Protein AF-A0A9W8K233-F1 (afdb_monomer_lite)

Organism: NCBI:txid84603

Foldseek 3Di:
DPPPPDDDDQDQPCPVLLVALDQDDPVVVVVLVVSLVSLVVVLVPCDPVNVVCLVPPDPDVPDHSVSVVSNVVSVVSNVSSVVSVDCVSVDDLVVLLVVLLVVQPQDDPDPDPPPPQPPDQSVVSLVVQLVPHVSSVVSSLLRACPSRRAQPEDDPPDPCLVVSQVVSVSNVVSNPLAAHEYDHDPPPDPCVVVPPDPPDDPPLCPRSSSVVVVVCVVRHPDDPPPPPD

Structure (mmCIF, N/CA/C/O backbone):
data_AF-A0A9W8K233-F1
#
_entry.id   AF-A0A9W8K233-F1
#
loop_
_atom_site.group_PDB
_atom_site.id
_atom_site.type_symbol
_atom_site.label_atom_id
_atom_site.label_alt_id
_atom_site.label_comp_id
_atom_site.label_asym_id
_atom_site.label_entity_id
_atom_site.label_seq_id
_atom_site.pdbx_PDB_ins_code
_atom_site.Cartn_x
_atom_site.Cartn_y
_atom_site.Cartn_z
_atom_site.occupancy
_atom_site.B_iso_or_equiv
_atom_site.auth_seq_id
_atom_site.auth_comp_id
_atom_site.auth_asym_id
_atom_site.auth_atom_id
_atom_site.pdbx_PDB_model_num
ATOM 1 N N . MET A 1 1 ? -8.121 6.982 45.700 1.00 41.56 1 MET A N 1
ATOM 2 C CA . MET A 1 1 ? -7.706 6.494 44.366 1.00 41.56 1 MET A CA 1
ATOM 3 C C . MET A 1 1 ? -8.566 5.299 43.921 1.00 41.56 1 MET A C 1
ATOM 5 O O . MET A 1 1 ? -8.136 4.168 44.100 1.00 41.56 1 MET A O 1
ATOM 9 N N . PRO A 1 2 ? -9.779 5.517 43.366 1.00 38.84 2 PRO A N 1
ATOM 10 C CA . PRO A 1 2 ? -10.416 4.510 42.512 1.00 38.84 2 PRO A CA 1
ATOM 11 C C . PRO A 1 2 ? -11.142 5.167 41.317 1.00 38.84 2 PRO A C 1
ATOM 13 O O . PRO A 1 2 ? -12.343 5.409 41.364 1.00 38.84 2 PRO A O 1
ATOM 16 N N . LEU A 1 3 ? -10.426 5.490 40.237 1.00 40.38 3 LEU A N 1
ATOM 17 C CA . LEU A 1 3 ? -11.049 5.872 38.951 1.00 40.38 3 LEU A CA 1
ATOM 18 C C . LEU A 1 3 ? -10.612 4.975 37.782 1.00 40.38 3 LEU A C 1
ATOM 20 O O . LEU A 1 3 ? -11.110 5.124 36.672 1.00 40.38 3 LEU A O 1
ATOM 24 N N . LEU A 1 4 ? -9.766 3.972 38.043 1.00 43.59 4 LEU A N 1
ATOM 25 C CA . LEU A 1 4 ? -9.234 3.040 37.038 1.00 43.59 4 LEU A CA 1
ATOM 26 C C . LEU A 1 4 ? -10.283 2.089 36.422 1.00 43.59 4 LEU A C 1
ATOM 28 O O . LEU A 1 4 ? -9.956 1.345 35.506 1.00 43.59 4 LEU A O 1
ATOM 32 N N . SER A 1 5 ? -11.536 2.105 36.890 1.00 46.31 5 SER A N 1
ATOM 33 C CA . SER A 1 5 ? -12.552 1.101 36.532 1.00 46.31 5 SER A CA 1
ATOM 34 C C . SER A 1 5 ? -13.653 1.588 35.580 1.00 46.31 5 SER A C 1
ATOM 36 O O . SER A 1 5 ? -14.504 0.782 35.205 1.00 46.31 5 SER A O 1
ATOM 38 N N . LYS A 1 6 ? -13.722 2.874 35.208 1.00 55.41 6 LYS A N 1
ATOM 39 C CA . LYS A 1 6 ? -14.954 3.384 34.569 1.00 55.41 6 LYS A CA 1
ATOM 40 C C . LYS A 1 6 ? -15.141 3.016 33.096 1.00 55.41 6 LYS A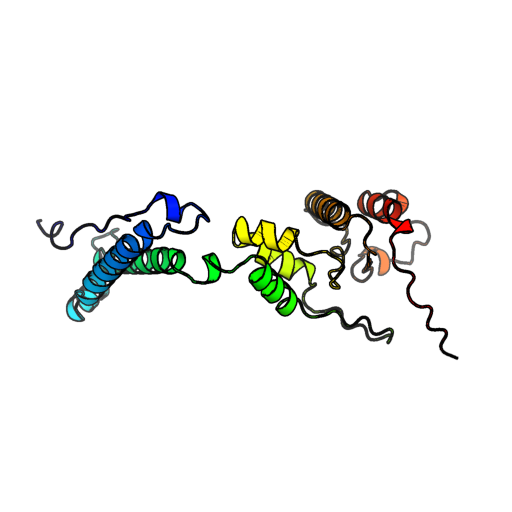 C 1
ATOM 42 O O . LYS A 1 6 ? -16.274 3.045 32.631 1.00 55.41 6 LYS A O 1
ATOM 47 N N . HIS A 1 7 ? -14.095 2.615 32.374 1.00 59.84 7 HIS A N 1
ATOM 48 C CA . HIS A 1 7 ? -14.233 2.266 30.958 1.00 59.84 7 HIS A CA 1
ATOM 49 C C . HIS A 1 7 ? -13.639 0.893 30.669 1.00 59.84 7 HIS A C 1
ATOM 51 O O . HIS A 1 7 ? -12.438 0.675 30.821 1.00 59.84 7 HIS A O 1
ATOM 57 N N . ALA A 1 8 ? -14.501 -0.034 30.244 1.00 70.25 8 ALA A N 1
ATOM 58 C CA . ALA A 1 8 ? -14.111 -1.387 29.875 1.00 70.25 8 ALA A CA 1
ATOM 59 C C . ALA A 1 8 ? -12.999 -1.362 28.813 1.00 70.25 8 ALA A C 1
ATOM 61 O O . ALA A 1 8 ? -13.083 -0.646 27.806 1.00 70.25 8 ALA A O 1
ATOM 62 N N . SER A 1 9 ? -11.942 -2.144 29.038 1.00 80.00 9 SER A N 1
ATOM 63 C CA . SER A 1 9 ? -10.881 -2.328 28.049 1.00 80.00 9 SER A CA 1
ATOM 64 C C . SER A 1 9 ? -11.466 -2.995 26.802 1.00 80.00 9 SER A C 1
ATOM 66 O O . SER A 1 9 ? -12.053 -4.072 26.895 1.00 80.00 9 SER A O 1
ATOM 68 N N . ILE A 1 10 ? -11.342 -2.344 25.644 1.00 89.31 10 ILE A N 1
ATOM 69 C CA . ILE A 1 10 ? -11.745 -2.926 24.362 1.00 89.31 10 ILE A CA 1
ATOM 70 C C . ILE A 1 10 ? -10.557 -3.713 23.828 1.00 89.31 10 ILE A C 1
ATOM 72 O O . ILE A 1 10 ? -9.455 -3.183 23.707 1.00 89.31 10 ILE A O 1
ATOM 76 N N . VAL A 1 11 ? -10.798 -4.976 23.488 1.00 93.12 11 VAL A N 1
ATOM 77 C CA . VAL A 1 11 ? -9.797 -5.872 22.909 1.00 93.12 11 VAL A CA 1
ATOM 78 C C . VAL A 1 11 ? -10.162 -6.136 21.454 1.00 93.12 11 VAL A C 1
ATOM 80 O O . VAL A 1 11 ? -11.333 -6.314 21.118 1.00 93.12 11 VAL A O 1
ATOM 83 N N . SER A 1 12 ? -9.160 -6.152 20.571 1.00 94.31 12 SER A N 1
ATOM 84 C CA . SER A 1 12 ? -9.385 -6.501 19.167 1.00 94.31 12 SER A CA 1
ATOM 85 C C . SER A 1 12 ? -9.900 -7.943 19.068 1.00 94.31 12 SER A C 1
ATOM 87 O O . SER A 1 12 ? -9.258 -8.845 19.609 1.00 94.31 12 SER A O 1
ATOM 89 N N . PRO A 1 13 ? -11.008 -8.204 18.351 1.00 95.81 13 PRO A N 1
ATOM 90 C CA . PRO A 1 13 ? -11.492 -9.566 18.134 1.00 95.81 13 PRO A CA 1
ATOM 91 C C . PRO A 1 13 ? -10.591 -10.366 17.181 1.00 95.81 13 PRO A C 1
ATOM 93 O O . PRO A 1 13 ? -10.698 -11.589 17.119 1.00 95.81 13 PRO A O 1
ATOM 96 N N . THR A 1 14 ? -9.729 -9.680 16.424 1.00 94.56 14 THR A N 1
ATOM 97 C CA . THR A 1 14 ? -8.897 -10.251 15.360 1.00 94.56 14 THR A CA 1
ATOM 98 C C . THR A 1 14 ? -7.502 -9.604 15.343 1.00 94.56 14 THR A C 1
ATOM 100 O O . THR A 1 14 ? -7.145 -8.943 14.361 1.00 94.56 14 THR A O 1
ATOM 103 N N . PRO A 1 15 ? -6.689 -9.760 16.407 1.00 94.25 15 PRO A N 1
ATOM 104 C CA . PRO A 1 15 ? -5.392 -9.087 16.512 1.00 94.25 15 PRO A CA 1
ATOM 105 C C . PRO A 1 15 ? -4.436 -9.493 15.381 1.00 94.25 15 PRO A C 1
ATOM 107 O O . PRO A 1 15 ? -3.771 -8.646 14.792 1.00 94.25 15 PRO A O 1
ATOM 110 N N . SER A 1 16 ? -4.463 -10.762 14.970 1.00 93.44 16 SER A N 1
ATOM 111 C CA . SER A 1 16 ? -3.646 -11.280 13.865 1.00 93.44 16 SER A CA 1
ATOM 112 C C . SER A 1 16 ? -3.978 -10.665 12.496 1.00 93.44 16 SER A C 1
ATOM 114 O O . SER A 1 16 ? -3.130 -10.638 11.602 1.00 93.44 16 SER A O 1
ATOM 116 N N . LEU A 1 17 ? -5.193 -10.139 12.293 1.00 92.44 17 LEU A N 1
ATOM 117 C CA . LEU A 1 17 ? -5.562 -9.466 11.041 1.00 92.44 17 LEU A CA 1
ATOM 118 C C . LEU A 1 17 ? -4.996 -8.046 10.945 1.00 92.44 17 LEU A C 1
ATOM 120 O O . LEU A 1 17 ? -4.855 -7.529 9.838 1.00 92.44 17 LEU A O 1
ATOM 124 N N . LEU A 1 18 ? -4.663 -7.416 12.075 1.00 91.50 18 LEU A N 1
ATOM 125 C CA . LEU A 1 18 ? -4.064 -6.077 12.102 1.00 91.50 18 LEU A CA 1
ATOM 126 C C . LEU A 1 18 ? -2.607 -6.095 11.634 1.00 91.50 18 LEU A C 1
ATOM 128 O O . LEU A 1 18 ? -2.133 -5.127 11.047 1.00 91.50 18 LEU A O 1
ATOM 132 N N . GLU A 1 19 ? -1.923 -7.212 11.858 1.00 88.94 19 GLU A N 1
ATOM 133 C CA . GLU A 1 19 ? -0.521 -7.417 11.486 1.00 88.94 19 GLU A CA 1
ATOM 134 C C . GLU A 1 19 ? -0.365 -8.018 10.084 1.00 88.94 19 GLU A C 1
ATOM 136 O O . GLU A 1 19 ? 0.745 -8.171 9.573 1.00 88.94 19 GLU A O 1
ATOM 141 N N . THR A 1 20 ? -1.478 -8.370 9.433 1.00 87.06 20 THR A N 1
ATOM 142 C CA . THR A 1 20 ? -1.462 -9.059 8.145 1.00 87.06 20 THR A CA 1
ATOM 143 C C . THR A 1 20 ? -2.305 -8.351 7.091 1.00 87.06 20 THR A C 1
ATOM 145 O O . THR A 1 20 ? -3.166 -7.514 7.352 1.00 87.06 20 THR A O 1
ATOM 148 N N . ASN A 1 21 ? -2.056 -8.727 5.838 1.00 79.19 21 ASN A N 1
ATOM 149 C CA . ASN A 1 21 ? -2.847 -8.284 4.690 1.00 79.19 21 ASN A CA 1
ATOM 150 C C . ASN A 1 21 ? -3.952 -9.281 4.333 1.00 79.19 21 ASN A C 1
ATOM 152 O O . ASN A 1 21 ? -4.426 -9.294 3.200 1.00 79.19 21 ASN A O 1
ATOM 156 N N . ARG A 1 22 ? -4.316 -10.162 5.273 1.00 84.94 22 ARG A N 1
ATOM 157 C CA . ARG A 1 22 ? -5.371 -11.146 5.054 1.00 84.94 22 ARG A CA 1
ATOM 158 C C . ARG A 1 22 ? -6.726 -10.451 5.060 1.00 84.94 22 ARG A C 1
ATOM 160 O O . ARG A 1 22 ? -6.980 -9.539 5.849 1.00 84.94 22 ARG A O 1
ATOM 167 N N . ILE A 1 23 ? -7.583 -10.894 4.150 1.00 88.25 23 ILE A N 1
ATOM 168 C CA . ILE A 1 23 ? -8.970 -10.454 4.081 1.00 88.25 23 ILE A CA 1
ATOM 169 C C . ILE A 1 23 ? -9.711 -11.087 5.268 1.00 88.25 23 ILE A C 1
ATOM 171 O O . ILE A 1 23 ? -9.565 -12.295 5.468 1.00 88.25 23 ILE A O 1
ATOM 175 N N . PRO A 1 24 ? -10.484 -10.313 6.053 1.00 92.75 24 PRO A N 1
ATOM 176 C CA . PRO A 1 24 ? -11.322 -10.881 7.102 1.00 92.75 24 PRO A CA 1
ATOM 177 C C . PRO A 1 24 ? -12.307 -11.893 6.520 1.00 92.75 24 PRO A C 1
ATOM 179 O O . PRO A 1 24 ? -12.975 -11.608 5.517 1.00 92.75 24 PRO A O 1
ATOM 182 N N . LEU A 1 25 ? -12.424 -13.055 7.162 1.00 92.94 25 LEU A N 1
ATOM 183 C CA . LEU A 1 25 ? -13.379 -14.078 6.755 1.00 92.94 25 LEU A CA 1
ATOM 184 C C . LEU A 1 25 ? -14.815 -13.580 6.986 1.00 92.94 25 LEU A C 1
ATOM 186 O O . LEU A 1 25 ? -15.033 -12.665 7.788 1.00 92.94 25 LEU A O 1
ATOM 190 N N . PRO A 1 26 ? -15.830 -14.168 6.326 1.00 94.06 26 PRO A N 1
ATOM 191 C CA . PRO A 1 26 ? -17.219 -13.740 6.501 1.00 94.06 26 PRO A CA 1
ATOM 192 C C . PRO A 1 26 ? -17.677 -13.699 7.968 1.00 94.06 26 PRO A C 1
ATOM 194 O O . PRO A 1 26 ? -18.416 -12.794 8.342 1.00 94.06 26 PRO A O 1
ATOM 197 N N . HIS A 1 27 ? -17.178 -14.610 8.811 1.00 94.69 27 HIS A N 1
ATOM 198 C CA . HIS A 1 27 ? -17.485 -14.646 10.245 1.00 94.69 27 HIS A CA 1
ATOM 199 C C . HIS A 1 27 ? -16.699 -13.625 11.091 1.00 94.69 27 HIS A C 1
ATOM 201 O O . HIS A 1 27 ? -17.139 -13.279 12.187 1.00 94.69 27 HIS A O 1
ATOM 207 N N . ASP A 1 28 ? -15.566 -13.106 10.605 1.00 95.50 28 ASP A N 1
ATOM 208 C CA . ASP A 1 28 ? -14.794 -12.064 11.299 1.00 95.50 28 ASP A CA 1
ATOM 209 C C . ASP A 1 28 ? -15.478 -10.701 11.191 1.00 95.50 28 ASP A C 1
ATOM 211 O O . ASP A 1 28 ? -15.448 -9.901 12.124 1.00 95.50 28 ASP A O 1
ATOM 215 N N . ARG A 1 29 ? -16.122 -10.436 10.048 1.00 95.69 29 ARG A N 1
ATOM 216 C CA . ARG A 1 29 ? -16.765 -9.151 9.738 1.00 95.69 29 ARG A CA 1
ATOM 217 C C . ARG A 1 29 ? -17.750 -8.675 10.813 1.00 95.69 29 ARG A C 1
ATOM 219 O O . ARG A 1 29 ? -17.545 -7.557 11.287 1.00 95.69 29 ARG A O 1
ATOM 226 N N . PRO A 1 30 ? -18.753 -9.465 11.254 1.00 97.56 30 PRO A N 1
ATOM 227 C CA . PRO A 1 30 ? -19.675 -9.015 12.296 1.00 97.56 30 PRO A CA 1
ATOM 228 C C . PRO A 1 30 ? -18.961 -8.754 13.629 1.00 97.56 30 PRO A C 1
ATOM 230 O O . PRO A 1 30 ? -19.299 -7.802 14.326 1.00 97.56 30 PRO A O 1
ATOM 233 N N . ARG A 1 31 ? -17.918 -9.529 13.964 1.00 97.38 31 ARG A N 1
ATOM 234 C CA . ARG A 1 31 ? -17.126 -9.325 15.191 1.00 97.38 31 ARG A CA 1
ATOM 235 C C . ARG A 1 31 ? -16.342 -8.014 15.140 1.00 97.38 31 ARG A C 1
ATOM 237 O O . ARG A 1 31 ? -16.332 -7.266 16.112 1.00 97.38 31 ARG A O 1
ATOM 244 N N . ILE A 1 32 ? -15.708 -7.723 14.001 1.00 97.31 32 ILE A N 1
ATOM 245 C CA . ILE A 1 32 ? -14.984 -6.467 13.769 1.00 97.31 32 ILE A CA 1
ATOM 246 C C . ILE A 1 32 ? -15.957 -5.281 13.808 1.00 97.31 32 ILE A C 1
ATOM 248 O O . ILE A 1 32 ? -15.651 -4.275 14.441 1.00 97.31 32 ILE A O 1
ATOM 252 N N . GLN A 1 33 ? -17.131 -5.398 13.181 1.00 97.88 33 GLN A N 1
ATOM 253 C CA . GLN A 1 33 ? -18.165 -4.357 13.201 1.00 97.88 33 GLN A CA 1
ATOM 254 C C . GLN A 1 33 ? -18.671 -4.077 14.619 1.00 97.88 33 GLN A C 1
ATOM 256 O O . GLN A 1 33 ? -18.698 -2.918 15.024 1.00 97.88 33 GLN A O 1
ATOM 261 N N . ALA A 1 34 ? -18.985 -5.118 15.393 1.00 97.38 34 ALA A N 1
ATOM 262 C CA . ALA A 1 34 ? -19.403 -4.973 16.785 1.00 97.38 34 ALA A CA 1
ATOM 263 C C . ALA A 1 34 ? -18.318 -4.300 17.644 1.00 97.38 34 ALA A C 1
ATOM 265 O O . ALA A 1 34 ? -18.617 -3.414 18.440 1.00 97.38 34 ALA A O 1
ATOM 266 N N . ALA A 1 35 ? -17.044 -4.658 17.446 1.00 97.12 35 ALA A N 1
ATOM 267 C CA . ALA A 1 35 ? -15.931 -4.027 18.155 1.00 97.12 35 ALA A CA 1
ATOM 268 C C . ALA A 1 35 ? -15.744 -2.546 17.777 1.00 97.12 35 ALA A C 1
ATOM 270 O O . ALA A 1 35 ? -15.450 -1.726 18.645 1.00 97.12 35 ALA A O 1
ATOM 271 N N . ILE A 1 36 ? -15.929 -2.189 16.498 1.00 97.69 36 ILE A N 1
ATOM 272 C CA . ILE A 1 36 ? -15.927 -0.789 16.046 1.00 97.69 36 ILE A CA 1
ATOM 273 C C . ILE A 1 36 ? -17.067 -0.023 16.715 1.00 97.69 36 ILE A C 1
ATOM 275 O O . ILE A 1 36 ? -16.822 1.042 17.272 1.00 97.69 36 ILE A O 1
ATOM 279 N N . GLN A 1 37 ? -18.282 -0.574 16.693 1.00 97.56 37 GLN A N 1
ATOM 280 C CA . GLN A 1 37 ? -19.453 0.063 17.286 1.00 97.56 37 GLN A CA 1
ATOM 281 C C . GLN A 1 37 ? -19.253 0.305 18.788 1.00 97.56 37 GLN A C 1
ATOM 283 O O . GLN A 1 37 ? -19.438 1.429 19.245 1.00 97.56 37 GLN A O 1
ATOM 288 N N . ALA A 1 38 ? -18.778 -0.696 19.533 1.00 95.81 38 ALA A N 1
ATOM 289 C CA . ALA A 1 38 ? -18.484 -0.549 20.957 1.00 95.81 38 ALA A CA 1
ATOM 290 C C . ALA A 1 38 ? -17.430 0.544 21.232 1.00 95.81 38 ALA A C 1
ATOM 292 O O . ALA A 1 38 ? -17.551 1.307 22.190 1.00 95.81 38 ALA A O 1
ATOM 293 N N . ALA A 1 39 ? -16.399 0.656 20.387 1.00 95.69 39 ALA A N 1
ATOM 294 C CA . ALA A 1 39 ? -15.386 1.705 20.512 1.00 95.69 39 ALA A CA 1
ATOM 295 C C . ALA A 1 39 ? -15.938 3.101 20.188 1.00 95.69 39 ALA A C 1
ATOM 297 O O . ALA A 1 39 ? -15.609 4.067 20.877 1.00 95.69 39 ALA A O 1
ATOM 298 N N . GLU A 1 40 ? -16.796 3.216 19.175 1.00 96.25 40 GLU A N 1
ATOM 299 C CA . GLU A 1 40 ? -17.475 4.467 18.828 1.00 96.25 40 GLU A CA 1
ATOM 300 C C . GLU A 1 40 ? -18.479 4.896 19.904 1.00 96.25 40 GLU A C 1
ATOM 302 O O . GLU A 1 40 ? -18.590 6.084 20.196 1.00 96.25 40 GLU A O 1
ATOM 307 N N . GLU A 1 41 ? -19.182 3.954 20.530 1.00 95.19 41 GLU A N 1
ATOM 308 C CA . GLU A 1 41 ? -20.056 4.215 21.677 1.00 95.19 41 GLU A CA 1
ATOM 309 C C . GLU A 1 41 ? -19.255 4.724 22.882 1.00 95.19 41 GLU A C 1
ATOM 311 O O . GLU A 1 41 ? -19.646 5.717 23.492 1.00 95.19 41 GLU A O 1
ATOM 316 N N . GLN A 1 42 ? -18.085 4.135 23.171 1.00 93.12 42 GLN A N 1
ATOM 317 C CA . GLN A 1 42 ? -17.183 4.670 24.198 1.00 93.12 42 GLN A CA 1
ATOM 318 C C . GLN A 1 42 ? -16.675 6.076 23.856 1.00 93.12 42 GLN A C 1
ATOM 320 O O . GLN A 1 42 ? -16.604 6.916 24.747 1.00 93.12 42 GLN A O 1
ATOM 325 N N . LEU A 1 43 ? -16.346 6.354 22.589 1.00 92.81 43 LEU A N 1
ATOM 326 C CA . LEU A 1 43 ? -15.951 7.698 22.151 1.00 92.81 43 LEU A CA 1
ATOM 327 C C . LEU A 1 43 ? -17.075 8.721 22.357 1.00 92.81 43 LEU A C 1
ATOM 329 O O . LEU A 1 43 ? -16.812 9.823 22.825 1.00 92.81 43 LEU A O 1
ATOM 333 N N . LYS A 1 44 ? -18.322 8.349 22.046 1.00 92.38 44 LYS A N 1
ATOM 334 C CA . LYS A 1 44 ? -19.504 9.206 22.239 1.00 92.38 44 LYS A CA 1
ATOM 335 C C . LYS A 1 44 ? -19.849 9.436 23.710 1.00 92.38 44 LYS A C 1
ATOM 337 O O . LYS A 1 44 ? -20.495 10.430 24.019 1.00 92.38 44 LYS A O 1
ATOM 342 N N . ALA A 1 45 ? -19.448 8.526 24.596 1.00 91.06 45 ALA A N 1
ATOM 343 C CA . ALA A 1 45 ? -19.688 8.651 26.029 1.00 91.06 45 ALA A CA 1
ATOM 344 C C . ALA A 1 45 ? -18.805 9.717 26.701 1.00 91.06 45 ALA A C 1
ATOM 346 O O . ALA A 1 45 ? -19.138 10.151 27.801 1.00 91.06 45 ALA A O 1
ATOM 347 N N . PHE A 1 46 ? -17.706 10.148 26.067 1.00 89.19 46 PHE A N 1
ATOM 348 C CA . PHE A 1 46 ? -16.923 11.280 26.564 1.00 89.19 46 PHE A CA 1
ATOM 349 C C . PHE A 1 46 ? -17.708 12.577 26.368 1.00 89.19 46 PHE A C 1
ATOM 351 O O . PHE A 1 46 ? -17.999 12.985 25.242 1.00 89.19 46 PHE A O 1
ATOM 358 N N . THR A 1 47 ? -18.051 13.224 27.478 1.00 86.94 47 THR A N 1
ATOM 359 C CA . THR A 1 47 ? -18.790 14.487 27.468 1.00 86.94 47 THR A CA 1
ATOM 360 C C . THR A 1 47 ? -17.875 15.669 27.155 1.00 86.94 47 THR A C 1
ATOM 362 O O . THR A 1 47 ? -16.645 15.580 27.219 1.00 86.94 47 THR A O 1
ATOM 365 N N . ARG A 1 48 ? -18.473 16.821 26.832 1.00 83.94 48 ARG A N 1
ATOM 366 C CA . ARG A 1 48 ? -17.722 18.069 26.647 1.00 83.94 48 ARG A CA 1
ATOM 367 C C . ARG A 1 48 ? -16.988 18.463 27.931 1.00 83.94 48 ARG A C 1
ATOM 369 O O . ARG A 1 48 ? -15.873 18.971 27.864 1.00 83.94 48 ARG A O 1
ATOM 376 N N . GLU A 1 49 ? -17.597 18.203 29.079 1.00 82.00 49 GLU A N 1
ATOM 377 C CA . GLU A 1 49 ? -17.037 18.452 30.402 1.00 82.00 49 GLU A CA 1
ATOM 378 C C . GLU A 1 49 ? -15.811 17.570 30.674 1.00 82.00 49 GLU A C 1
ATOM 380 O O . GLU A 1 49 ? -14.812 18.069 31.191 1.00 82.00 49 GLU A O 1
ATOM 385 N N . ASP A 1 50 ? -15.842 16.294 30.272 1.00 82.75 50 ASP A N 1
ATOM 386 C CA . ASP A 1 50 ? -14.690 15.387 30.393 1.00 82.75 50 ASP A CA 1
ATOM 387 C C . ASP A 1 50 ? -13.503 15.865 29.549 1.00 82.75 50 ASP A C 1
ATOM 389 O O . ASP A 1 50 ? -12.359 15.840 30.004 1.00 82.75 50 ASP A O 1
ATOM 393 N N . LEU A 1 51 ? -13.779 16.339 28.329 1.00 83.25 51 LEU A N 1
ATOM 394 C CA . LEU A 1 51 ? -12.771 16.917 27.438 1.00 83.25 51 LEU A CA 1
ATOM 395 C C . LEU A 1 51 ? -12.197 18.220 27.997 1.00 83.25 51 LEU A C 1
ATOM 397 O O . LEU A 1 51 ? -10.994 18.444 27.911 1.00 83.25 51 LEU A O 1
ATOM 401 N N . PHE A 1 52 ? -13.049 19.074 28.567 1.00 82.38 52 PHE A N 1
ATOM 402 C CA . PHE A 1 52 ? -12.626 20.340 29.155 1.00 82.38 52 PHE A CA 1
ATOM 403 C C . PHE A 1 52 ? -11.711 20.111 30.360 1.00 82.38 52 PHE A C 1
ATOM 405 O O . PHE A 1 52 ? -10.624 20.679 30.408 1.00 82.38 52 PHE A O 1
ATOM 412 N N . ARG A 1 53 ? -12.090 19.215 31.280 1.00 81.81 53 ARG A N 1
ATOM 413 C CA . ARG A 1 53 ? -11.237 18.815 32.414 1.00 81.81 53 ARG A CA 1
ATOM 414 C C . ARG A 1 53 ? -9.907 18.247 31.944 1.00 81.81 53 ARG A C 1
ATOM 416 O O . ARG A 1 53 ? -8.860 18.666 32.409 1.00 81.81 53 ARG A O 1
ATOM 423 N N . ALA A 1 54 ? -9.940 17.375 30.940 1.00 83.44 54 ALA A N 1
ATOM 424 C CA . ALA A 1 54 ? -8.737 16.796 30.354 1.00 83.44 54 ALA A CA 1
ATOM 425 C C . ALA A 1 54 ? -7.771 17.825 29.733 1.00 83.44 54 ALA A C 1
ATOM 427 O O . ALA A 1 54 ? -6.597 17.507 29.554 1.00 83.44 54 ALA A O 1
ATOM 428 N N . PHE A 1 55 ? -8.260 19.012 29.365 1.00 79.69 55 PHE A N 1
ATOM 429 C CA . PHE A 1 55 ? -7.470 20.068 28.731 1.00 79.69 55 PHE A CA 1
ATOM 430 C C . PHE A 1 55 ? -7.012 21.153 29.715 1.00 79.69 55 PHE A C 1
ATOM 432 O O . PHE A 1 55 ? -5.970 21.767 29.503 1.00 79.69 55 PHE A O 1
ATOM 439 N N . VAL A 1 56 ? -7.815 21.418 30.749 1.00 81.75 56 VAL A N 1
ATOM 440 C CA . VAL A 1 56 ? -7.585 22.490 31.730 1.00 81.75 56 VAL A CA 1
ATOM 441 C C . VAL A 1 56 ? -6.824 21.992 32.951 1.00 81.75 56 VAL A C 1
ATOM 443 O O . VAL A 1 56 ? -6.018 22.741 33.499 1.00 81.75 56 VAL A O 1
ATOM 446 N N . ASP A 1 57 ? -7.061 20.751 33.375 1.00 78.44 57 ASP A N 1
ATOM 447 C CA . ASP A 1 57 ? -6.367 20.195 34.527 1.00 78.44 57 ASP A CA 1
ATOM 448 C C . ASP A 1 57 ? -4.911 19.925 34.137 1.00 78.44 57 ASP A C 1
ATOM 450 O O . ASP A 1 57 ? -4.624 19.148 33.220 1.00 78.44 57 ASP A O 1
ATOM 454 N N . GLU A 1 58 ? -3.986 20.595 34.827 1.00 69.81 58 GLU A N 1
ATOM 455 C CA . GLU A 1 58 ? -2.558 20.380 34.633 1.00 69.81 58 GLU A CA 1
ATOM 456 C C . GLU A 1 58 ? -2.262 18.901 34.922 1.00 69.81 58 GLU A C 1
ATOM 458 O O . GLU A 1 58 ? -2.621 18.399 35.998 1.00 69.81 58 GLU A O 1
ATOM 463 N N . PRO A 1 59 ? -1.681 18.156 33.965 1.00 69.88 59 PRO A N 1
ATOM 464 C CA . PRO A 1 59 ? -1.399 16.755 34.192 1.00 69.88 59 PRO A CA 1
ATOM 465 C C . PRO A 1 59 ? -0.497 16.627 35.427 1.00 69.88 59 PRO A C 1
ATOM 467 O O . PRO A 1 59 ? 0.452 17.405 35.568 1.00 69.88 59 PRO A O 1
ATOM 470 N N . PRO A 1 60 ? -0.756 15.661 36.328 1.00 67.62 60 PRO A N 1
ATOM 471 C CA . PRO A 1 60 ? 0.099 15.450 37.490 1.00 67.62 60 PRO A CA 1
ATOM 472 C C . PRO A 1 60 ? 1.547 15.308 37.017 1.00 67.62 60 PRO A C 1
ATOM 474 O O . PRO A 1 60 ? 1.787 14.611 36.034 1.00 67.62 60 PRO A O 1
ATOM 477 N N . ALA A 1 61 ? 2.477 16.005 37.680 1.00 63.31 61 ALA A N 1
ATOM 478 C CA . ALA A 1 61 ? 3.857 16.209 37.234 1.00 63.31 61 ALA A CA 1
ATOM 479 C C . ALA A 1 61 ? 4.457 14.973 36.526 1.00 63.31 61 ALA A C 1
ATOM 481 O O . ALA A 1 61 ? 4.799 13.979 37.166 1.00 63.31 61 ALA A O 1
ATOM 482 N N . GLY A 1 62 ? 4.555 15.043 35.192 1.00 66.25 62 GLY A N 1
ATOM 483 C CA . GLY A 1 62 ? 5.142 14.001 34.338 1.00 66.25 62 GLY A CA 1
ATOM 484 C C . GLY A 1 62 ? 4.192 12.927 33.778 1.00 66.25 62 GLY A C 1
ATOM 485 O O . GLY A 1 62 ? 4.674 12.001 33.131 1.00 66.25 62 GLY A O 1
ATOM 486 N N . GLY A 1 63 ? 2.877 13.014 33.996 1.00 62.12 63 GLY A N 1
ATOM 487 C CA . GLY A 1 63 ? 1.885 12.062 33.477 1.00 62.12 63 GLY A CA 1
ATOM 488 C C . GLY A 1 63 ? 1.194 12.516 32.186 1.00 62.12 63 GLY A C 1
ATOM 489 O O . GLY A 1 63 ? 0.918 13.695 31.997 1.00 62.12 63 GLY A O 1
ATOM 490 N N . GLU A 1 64 ? 0.856 11.583 31.293 1.00 67.94 64 GLU A N 1
ATOM 491 C CA . GLU A 1 64 ? -0.071 11.869 30.190 1.00 67.94 64 GLU A CA 1
ATOM 492 C C . GLU A 1 64 ? -1.505 12.045 30.716 1.00 67.94 64 GLU A C 1
ATOM 494 O O . GLU A 1 64 ? -1.947 11.318 31.612 1.00 67.94 64 GLU A O 1
ATOM 499 N N . CYS A 1 65 ? -2.271 12.968 30.123 1.00 82.50 65 CYS A N 1
ATOM 500 C CA . CYS A 1 65 ? -3.700 13.077 30.398 1.00 82.50 65 CYS A CA 1
ATOM 501 C C . CYS A 1 65 ? -4.424 11.823 29.880 1.00 82.50 65 CYS A C 1
ATOM 503 O O . CYS A 1 65 ? -4.677 11.677 28.681 1.00 82.50 65 CYS A O 1
ATOM 505 N N . TRP A 1 66 ? -4.772 10.920 30.802 1.00 83.25 66 TRP A N 1
ATOM 506 C CA . TRP A 1 66 ? -5.382 9.621 30.503 1.00 83.25 66 TRP A CA 1
ATOM 507 C C . TRP A 1 66 ? -6.582 9.721 29.551 1.00 83.25 66 TRP A C 1
ATOM 509 O O . TRP A 1 66 ? -6.722 8.880 28.663 1.00 83.25 66 TRP A O 1
ATOM 519 N N . THR A 1 67 ? -7.423 10.751 29.691 1.00 86.62 67 THR A N 1
ATOM 520 C CA . THR A 1 67 ? -8.610 10.949 28.845 1.00 86.62 67 THR A CA 1
ATOM 521 C C . THR A 1 67 ? -8.219 11.157 27.384 1.00 86.62 67 THR A C 1
ATOM 523 O O . THR A 1 67 ? -8.752 10.486 26.499 1.00 86.62 67 THR A O 1
ATOM 526 N N . LEU A 1 68 ? -7.246 12.035 27.117 1.00 86.19 68 LEU A N 1
ATOM 527 C CA . LEU A 1 68 ? -6.765 12.300 25.759 1.00 86.19 68 LEU A CA 1
ATOM 528 C C . LEU A 1 68 ? -6.051 11.076 25.176 1.00 86.19 68 LEU A C 1
ATOM 530 O O . LEU A 1 68 ? -6.324 10.702 24.032 1.00 86.19 68 LEU A O 1
ATOM 534 N N . SER A 1 69 ? -5.216 10.396 25.968 1.00 87.62 69 SER A N 1
ATOM 535 C CA . SER A 1 69 ? -4.561 9.151 25.544 1.00 87.62 69 SER A CA 1
ATOM 536 C C . SER A 1 69 ? -5.590 8.058 25.230 1.00 87.62 69 SER A C 1
ATOM 538 O O . SER A 1 69 ? -5.458 7.346 24.232 1.00 87.62 69 SER A O 1
ATOM 540 N N . ARG A 1 70 ? -6.674 7.953 26.010 1.00 90.38 70 ARG A N 1
ATOM 541 C CA . ARG A 1 70 ? -7.757 6.990 25.772 1.00 90.38 70 ARG A CA 1
ATOM 542 C C . ARG A 1 70 ? -8.553 7.312 24.509 1.00 90.38 70 ARG A C 1
ATOM 544 O O . ARG A 1 70 ? -8.841 6.399 23.738 1.00 90.38 70 ARG A O 1
ATOM 551 N N . ILE A 1 71 ? -8.882 8.579 24.272 1.00 91.31 71 ILE A N 1
ATOM 552 C CA . ILE A 1 71 ? -9.563 9.020 23.045 1.00 91.31 71 ILE A CA 1
ATOM 553 C C . ILE A 1 71 ? -8.689 8.750 21.821 1.00 91.31 71 ILE A C 1
ATOM 555 O O . ILE A 1 71 ? -9.170 8.201 20.829 1.00 91.31 71 ILE A O 1
ATOM 559 N N . SER A 1 72 ? -7.401 9.089 21.896 1.00 92.12 72 SER A N 1
ATOM 560 C CA . SER A 1 72 ? -6.426 8.794 20.843 1.00 92.12 72 SER A CA 1
ATOM 561 C C . SER A 1 72 ? -6.380 7.293 20.544 1.00 92.12 72 SER A C 1
ATOM 563 O O . SER A 1 72 ? -6.564 6.881 19.398 1.00 92.12 72 SER A O 1
ATOM 565 N N . TYR A 1 73 ? -6.271 6.462 21.586 1.00 93.62 73 TYR A N 1
ATOM 566 C CA . TYR A 1 73 ? -6.294 5.005 21.466 1.00 93.62 73 TYR A CA 1
ATOM 567 C C . TYR A 1 73 ? -7.569 4.480 20.789 1.00 93.62 73 TYR A C 1
ATOM 569 O O . TYR A 1 73 ? -7.481 3.654 19.880 1.00 93.62 73 TYR A O 1
ATOM 577 N N . LEU A 1 74 ? -8.752 4.948 21.200 1.00 95.00 74 LEU A N 1
ATOM 578 C CA . LEU A 1 74 ? -10.026 4.504 20.624 1.00 95.00 74 LEU A CA 1
ATOM 579 C C . LEU A 1 74 ? -10.176 4.937 19.160 1.00 95.00 74 LEU A C 1
ATOM 581 O O . LEU A 1 74 ? -10.613 4.140 18.331 1.00 95.00 74 LEU A O 1
ATOM 585 N N . ASN A 1 75 ? -9.764 6.158 18.813 1.00 96.00 75 ASN A N 1
ATOM 586 C CA . ASN A 1 75 ? -9.738 6.617 17.423 1.00 96.00 75 ASN A CA 1
ATOM 587 C C . ASN A 1 75 ? -8.812 5.750 16.564 1.00 96.00 75 ASN A C 1
ATOM 589 O O . ASN A 1 75 ? -9.189 5.316 15.472 1.00 96.00 75 ASN A O 1
ATOM 593 N N . ASP A 1 76 ? -7.621 5.440 17.074 1.00 95.81 76 ASP A N 1
ATOM 594 C CA . ASP A 1 76 ? -6.675 4.545 16.417 1.00 95.81 76 ASP A CA 1
ATOM 595 C C . ASP A 1 76 ? -7.231 3.133 16.249 1.00 95.81 76 ASP A C 1
ATOM 597 O O . ASP A 1 76 ? -7.088 2.533 15.178 1.00 95.81 76 ASP A O 1
ATOM 601 N N . PHE A 1 77 ? -7.899 2.618 17.281 1.00 96.50 77 PHE A N 1
ATOM 602 C CA . PHE A 1 77 ? -8.582 1.335 17.253 1.00 96.50 77 PHE A CA 1
ATOM 603 C C . PHE A 1 77 ? -9.649 1.310 16.152 1.00 96.50 77 PHE A C 1
ATOM 605 O O . PHE A 1 77 ? -9.596 0.440 15.277 1.00 96.50 77 PHE A O 1
ATOM 612 N N . VAL A 1 78 ? -10.568 2.281 16.137 1.00 97.56 78 VAL A N 1
ATOM 613 C CA . VAL A 1 78 ? -11.640 2.391 15.134 1.00 97.56 78 VAL A CA 1
ATOM 614 C C . VAL A 1 78 ? -11.057 2.497 13.729 1.00 97.56 78 VAL A C 1
ATOM 616 O O . VAL A 1 78 ? -11.454 1.746 12.838 1.00 97.56 78 VAL A O 1
ATOM 619 N N . ARG A 1 79 ? -10.071 3.378 13.523 1.00 96.81 79 ARG A N 1
ATOM 620 C CA . ARG A 1 79 ? -9.404 3.576 12.229 1.00 96.81 79 ARG A CA 1
ATOM 621 C C . ARG A 1 79 ? -8.799 2.277 11.699 1.00 96.81 79 ARG A C 1
ATOM 623 O O . ARG A 1 79 ? -9.050 1.907 10.552 1.00 96.81 79 ARG A O 1
ATOM 630 N N . LYS A 1 80 ? -8.025 1.5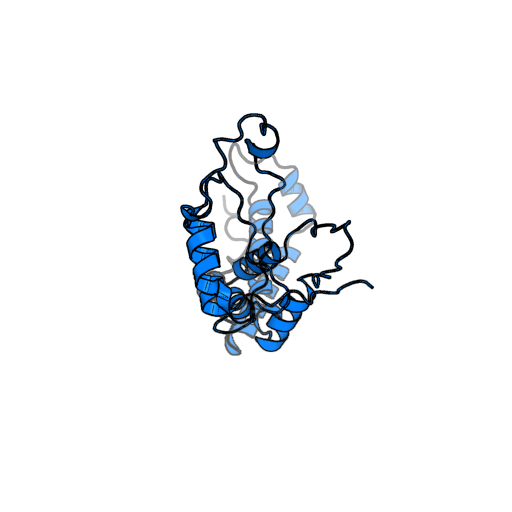69 12.529 1.00 95.00 80 LYS A N 1
ATOM 631 C CA . LYS A 1 80 ? -7.371 0.308 12.148 1.00 95.00 80 LYS A CA 1
ATOM 632 C C . LYS A 1 80 ? -8.391 -0.780 11.800 1.00 95.00 80 LYS A C 1
ATOM 634 O O . LYS A 1 80 ? -8.229 -1.459 10.790 1.00 95.00 80 LYS A O 1
ATOM 639 N N . HIS A 1 81 ? -9.470 -0.911 12.571 1.00 96.31 81 HIS A N 1
ATOM 640 C CA . HIS A 1 81 ? -10.498 -1.928 12.320 1.00 96.31 81 HIS A CA 1
ATOM 641 C C . HIS A 1 81 ? -11.388 -1.587 11.116 1.00 96.31 81 HIS A C 1
ATOM 643 O O . HIS A 1 81 ? -11.701 -2.477 10.326 1.00 96.31 81 HIS A O 1
ATOM 649 N N . LYS A 1 82 ? -11.719 -0.309 10.885 1.00 95.81 82 LYS A N 1
ATOM 650 C CA . LYS A 1 82 ? -12.386 0.126 9.643 1.00 95.81 82 LYS A CA 1
ATOM 651 C C . LYS A 1 82 ? -11.536 -0.181 8.412 1.00 95.81 82 LYS A C 1
ATOM 653 O O . LYS A 1 82 ? -12.071 -0.621 7.398 1.00 95.81 82 LYS A O 1
ATOM 658 N N . ALA A 1 83 ? -10.213 -0.030 8.507 1.00 92.25 83 ALA A N 1
ATOM 659 C CA . ALA A 1 83 ? -9.308 -0.399 7.422 1.00 92.25 83 ALA A CA 1
ATOM 660 C C . ALA A 1 83 ? -9.348 -1.906 7.096 1.00 92.25 83 ALA A C 1
ATOM 662 O O . ALA A 1 83 ? -9.202 -2.266 5.926 1.00 92.25 83 ALA A O 1
ATOM 663 N N . LEU A 1 84 ? -9.609 -2.785 8.078 1.00 93.31 84 LEU A N 1
ATOM 664 C CA . LEU A 1 84 ? -9.804 -4.223 7.830 1.00 93.31 84 LEU A CA 1
ATOM 665 C C . LEU A 1 84 ? -11.030 -4.495 6.947 1.00 93.31 84 LEU A C 1
ATOM 667 O O . LEU A 1 84 ? -10.996 -5.406 6.122 1.00 93.31 84 LEU A O 1
ATOM 671 N N . LEU A 1 85 ? -12.085 -3.694 7.108 1.00 94.06 85 LEU A N 1
ATOM 672 C CA . LEU A 1 85 ? -13.345 -3.799 6.367 1.00 94.06 85 LEU A CA 1
ATOM 673 C C . LEU A 1 85 ? -13.353 -2.993 5.060 1.00 94.06 85 LEU A C 1
ATOM 675 O O . LEU A 1 85 ? -14.361 -2.977 4.357 1.00 94.06 85 LEU A O 1
ATOM 679 N N . SER A 1 86 ? -12.245 -2.326 4.725 1.00 91.19 86 SER A N 1
ATOM 680 C CA . SER A 1 86 ? -12.148 -1.511 3.517 1.00 91.19 86 SER A CA 1
ATOM 681 C C . SER A 1 86 ? -12.423 -2.348 2.258 1.00 91.19 86 SER A C 1
ATOM 683 O O . SER A 1 86 ? -11.780 -3.390 2.069 1.00 91.19 86 SER A O 1
ATOM 685 N N . PRO A 1 87 ? -13.294 -1.883 1.339 1.00 88.50 87 PRO A N 1
ATOM 686 C CA . PRO A 1 87 ? -13.524 -2.542 0.053 1.00 88.50 87 PRO A CA 1
ATOM 687 C C . PRO A 1 87 ? -12.238 -2.749 -0.751 1.00 88.50 87 PRO A C 1
ATOM 689 O O . PRO A 1 87 ? -12.129 -3.727 -1.484 1.00 88.50 87 PRO A O 1
ATOM 692 N N . ALA A 1 88 ? -11.230 -1.890 -0.553 1.00 84.88 88 ALA A N 1
ATOM 693 C CA . ALA A 1 88 ? -9.933 -1.980 -1.219 1.00 84.88 88 ALA A CA 1
ATOM 694 C C . ALA A 1 88 ? -9.187 -3.302 -0.951 1.00 84.88 88 ALA A C 1
ATOM 696 O O . ALA A 1 88 ? -8.340 -3.702 -1.748 1.00 84.88 88 ALA A O 1
ATOM 697 N N . ARG A 1 89 ? -9.500 -3.996 0.154 1.00 85.06 89 ARG A N 1
ATOM 698 C CA . ARG A 1 89 ? -8.958 -5.329 0.462 1.00 85.06 89 ARG A CA 1
ATOM 699 C C . ARG A 1 89 ? -9.669 -6.458 -0.286 1.00 85.06 89 ARG A C 1
ATOM 701 O O . ARG A 1 89 ? -9.094 -7.528 -0.414 1.00 85.06 89 ARG A O 1
ATOM 708 N N . ASN A 1 90 ? -10.882 -6.216 -0.781 1.00 85.75 90 ASN A N 1
ATOM 709 C CA . ASN A 1 90 ? -11.705 -7.191 -1.501 1.00 85.75 90 ASN A CA 1
ATOM 710 C C . ASN A 1 90 ? -11.698 -6.981 -3.019 1.00 85.75 90 ASN A C 1
ATOM 712 O O . ASN A 1 90 ? -12.419 -7.681 -3.725 1.00 85.75 90 ASN A O 1
ATOM 716 N N . LEU A 1 91 ? -10.944 -6.003 -3.528 1.00 90.81 91 LEU A N 1
ATOM 717 C CA . LEU A 1 91 ? -10.884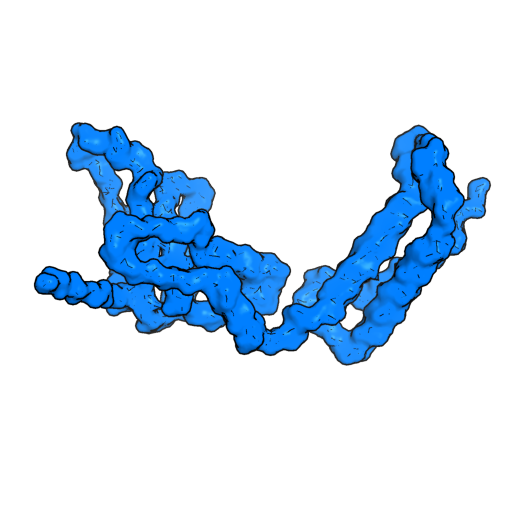 -5.763 -4.963 1.00 90.81 91 LEU A CA 1
ATOM 718 C C . LEU A 1 91 ? -10.260 -6.976 -5.663 1.00 90.81 91 LEU A C 1
ATOM 720 O O . LEU A 1 91 ? -9.147 -7.360 -5.287 1.00 90.81 91 LEU A O 1
ATOM 724 N N . PRO A 1 92 ? -10.925 -7.544 -6.686 1.00 92.06 92 PRO A N 1
ATOM 725 C CA . PRO A 1 92 ? -10.312 -8.511 -7.580 1.00 92.06 92 PRO A CA 1
ATOM 726 C C . PRO A 1 92 ? -9.005 -7.958 -8.162 1.00 92.06 92 PRO A C 1
ATOM 728 O O . PRO A 1 92 ? -8.898 -6.741 -8.383 1.00 92.06 92 PRO A O 1
ATOM 731 N N . PRO A 1 93 ? -8.006 -8.818 -8.411 1.00 91.44 93 PRO A N 1
ATOM 732 C CA . PRO A 1 93 ? -6.711 -8.378 -8.910 1.00 91.44 93 PRO A CA 1
ATOM 733 C C . PRO A 1 93 ? -6.830 -7.645 -10.253 1.00 91.44 93 PRO A C 1
ATOM 735 O O . PRO A 1 93 ? -6.042 -6.742 -10.515 1.00 91.44 93 PRO A O 1
ATOM 738 N N . GLU A 1 94 ? -7.840 -7.956 -11.068 1.00 92.88 94 GLU A N 1
ATOM 739 C CA . GLU A 1 94 ? -8.117 -7.308 -12.351 1.00 92.88 94 GLU A CA 1
ATOM 740 C C . GLU A 1 94 ? -8.533 -5.844 -12.169 1.00 92.88 94 GLU A C 1
ATOM 742 O O . GLU A 1 94 ? -7.979 -4.960 -12.824 1.00 92.88 94 GLU A O 1
ATOM 747 N N . LEU A 1 95 ? -9.461 -5.573 -11.244 1.00 94.12 95 LEU A N 1
ATOM 748 C CA . LEU A 1 95 ? -9.910 -4.210 -10.944 1.00 94.12 95 LEU A CA 1
ATOM 749 C C . LEU A 1 95 ? -8.798 -3.400 -10.283 1.00 94.12 95 LEU A C 1
ATOM 751 O O . LEU A 1 95 ? -8.601 -2.230 -10.606 1.00 94.12 95 LEU A O 1
ATOM 755 N N . LEU A 1 96 ? -8.039 -4.024 -9.380 1.00 91.38 96 LEU A N 1
ATOM 756 C CA . LEU A 1 96 ? -6.906 -3.369 -8.741 1.00 91.38 96 LEU A CA 1
ATOM 757 C C . LEU A 1 96 ? -5.798 -3.049 -9.757 1.00 91.38 96 LEU A C 1
ATOM 759 O O . LEU A 1 96 ? -5.234 -1.955 -9.725 1.00 91.38 96 LEU A O 1
ATOM 763 N N . ALA A 1 97 ? -5.530 -3.958 -10.698 1.00 89.38 97 ALA A N 1
ATOM 764 C CA . ALA A 1 97 ? -4.610 -3.709 -11.798 1.00 89.38 97 ALA A CA 1
ATOM 765 C C . ALA A 1 97 ? -5.086 -2.557 -12.689 1.00 89.38 97 ALA A C 1
ATOM 767 O O . ALA A 1 97 ? -4.269 -1.730 -13.089 1.00 89.38 97 ALA A O 1
ATOM 768 N N . GLU A 1 98 ? -6.388 -2.466 -12.960 1.00 89.56 98 GLU A N 1
ATOM 769 C CA . GLU A 1 98 ? -6.956 -1.377 -13.752 1.00 89.56 98 GLU A CA 1
ATOM 770 C C . GLU A 1 98 ? -6.843 -0.024 -13.049 1.00 89.56 98 GLU A C 1
ATOM 772 O O . GLU A 1 98 ? -6.407 0.955 -13.655 1.00 89.56 98 GLU A O 1
ATOM 777 N N . ILE A 1 99 ? -7.098 0.017 -11.738 1.00 89.12 99 ILE A N 1
ATOM 778 C CA . ILE A 1 99 ? -6.804 1.195 -10.916 1.00 89.12 99 ILE A CA 1
ATOM 779 C C . ILE A 1 99 ? -5.321 1.545 -11.047 1.00 89.12 99 ILE A C 1
ATOM 781 O O . ILE A 1 99 ? -4.981 2.677 -11.365 1.00 89.12 99 ILE A O 1
ATOM 785 N N . PHE A 1 100 ? -4.409 0.584 -10.885 1.00 88.00 100 PHE A N 1
ATOM 786 C CA . PHE A 1 100 ? -2.971 0.848 -10.988 1.00 88.00 100 PHE A CA 1
ATOM 787 C C . PHE A 1 100 ? -2.537 1.329 -12.376 1.00 88.00 100 PHE A C 1
ATOM 789 O O . PHE A 1 100 ? -1.520 2.020 -12.474 1.00 88.00 100 PHE A O 1
ATOM 796 N N . ARG A 1 101 ? -3.246 0.953 -13.447 1.00 81.56 101 ARG A N 1
ATOM 797 C CA . ARG A 1 101 ? -3.025 1.485 -14.798 1.00 81.56 101 ARG A CA 1
ATOM 798 C C . ARG A 1 101 ? -3.521 2.922 -14.915 1.00 81.56 101 ARG A C 1
ATOM 800 O O . ARG A 1 101 ? -2.801 3.729 -15.487 1.00 81.56 101 ARG A O 1
ATOM 807 N N . SER A 1 102 ? -4.672 3.256 -14.334 1.00 82.88 102 SER A N 1
ATOM 808 C CA . SER A 1 102 ? -5.254 4.599 -14.435 1.00 82.88 102 SER A CA 1
ATOM 809 C C . SER A 1 102 ? -4.510 5.659 -13.613 1.00 82.88 102 SER A C 1
ATOM 811 O O . SER A 1 102 ? -4.395 6.797 -14.063 1.00 82.88 102 SER A O 1
ATOM 813 N N . VAL A 1 103 ? -3.932 5.302 -12.455 1.00 80.69 103 VAL A N 1
ATOM 814 C CA . VAL A 1 103 ? -3.098 6.242 -11.667 1.00 80.69 103 VAL A CA 1
ATOM 815 C C . VAL A 1 103 ? -1.713 6.471 -12.265 1.00 80.69 103 VAL A C 1
ATOM 817 O O . VAL A 1 103 ? -1.036 7.429 -11.890 1.00 80.69 103 VAL A O 1
ATOM 820 N N . VAL A 1 104 ? -1.252 5.598 -13.164 1.00 72.56 104 VAL A N 1
ATOM 821 C CA . VAL A 1 104 ? 0.025 5.792 -13.848 1.00 72.56 104 VAL A CA 1
ATOM 822 C C . VAL A 1 104 ? -0.244 6.580 -15.127 1.00 72.56 104 VAL A C 1
ATOM 824 O O . VAL A 1 104 ? -0.807 6.019 -16.064 1.00 72.56 104 VAL A O 1
ATOM 827 N N . PRO A 1 105 ? 0.151 7.866 -15.203 1.00 66.19 105 PRO A N 1
ATOM 828 C CA . PRO A 1 105 ? -0.166 8.688 -16.358 1.00 66.19 105 PRO A CA 1
ATOM 829 C C . PRO A 1 105 ? 0.392 8.032 -17.629 1.00 66.19 105 PRO A C 1
ATOM 831 O O . PRO A 1 105 ? 1.578 7.667 -17.646 1.00 66.19 105 PRO A O 1
ATOM 834 N N . PRO A 1 106 ? -0.428 7.872 -18.689 1.00 58.94 106 PRO A N 1
ATOM 835 C CA . PRO A 1 106 ? 0.037 7.305 -19.941 1.00 58.94 106 PRO A CA 1
ATOM 836 C C . PRO A 1 106 ? 1.162 8.188 -20.469 1.00 58.94 106 PRO A C 1
ATOM 838 O O . PRO A 1 106 ? 0.993 9.393 -20.680 1.00 58.94 106 PRO A O 1
ATOM 841 N N . ARG A 1 107 ? 2.346 7.602 -20.654 1.00 58.38 107 ARG A N 1
ATOM 842 C CA . ARG A 1 107 ? 3.448 8.327 -21.276 1.00 58.38 107 ARG A CA 1
ATOM 843 C C . ARG A 1 107 ? 3.114 8.536 -22.742 1.00 58.38 107 ARG A C 1
ATOM 845 O O . ARG A 1 107 ? 3.158 7.601 -23.534 1.00 58.38 107 ARG A O 1
ATOM 852 N N . ARG A 1 108 ? 2.821 9.782 -23.098 1.00 52.81 108 ARG A N 1
ATOM 853 C CA . ARG A 1 108 ? 2.829 10.215 -24.488 1.00 52.81 108 ARG A CA 1
ATOM 854 C C . ARG A 1 108 ? 4.285 10.378 -24.912 1.00 52.81 108 ARG A C 1
ATOM 856 O O . ARG A 1 108 ? 4.932 11.361 -24.559 1.00 52.81 108 ARG A O 1
ATOM 863 N N . PHE A 1 109 ? 4.821 9.389 -25.617 1.00 50.16 109 PHE A N 1
ATOM 864 C CA . PHE A 1 109 ? 6.098 9.523 -26.315 1.00 50.16 109 PHE A CA 1
ATOM 865 C C . PHE A 1 109 ? 5.861 10.334 -27.594 1.00 50.16 109 PHE A C 1
ATOM 867 O O . PHE A 1 109 ? 5.803 9.778 -28.684 1.00 50.16 109 PHE A O 1
ATOM 874 N N . HIS A 1 110 ? 5.638 11.643 -27.467 1.00 43.06 110 HIS A N 1
ATOM 875 C CA . HIS A 1 110 ? 5.656 12.518 -28.636 1.00 43.06 110 HIS A CA 1
ATOM 876 C C . HIS A 1 110 ? 7.114 12.817 -28.994 1.00 43.06 110 HIS A C 1
ATOM 878 O O . HIS A 1 110 ? 7.893 13.229 -28.140 1.00 43.06 110 HIS A O 1
ATOM 884 N N . THR A 1 111 ? 7.464 12.603 -30.260 1.00 45.59 111 THR A N 1
ATOM 885 C CA . THR A 1 111 ? 8.786 12.823 -30.874 1.00 45.59 111 THR A CA 1
ATOM 886 C C . THR A 1 111 ? 9.162 14.303 -31.027 1.00 45.59 111 THR A C 1
ATOM 888 O O . THR A 1 111 ? 10.198 14.618 -31.604 1.00 45.59 111 THR A O 1
ATOM 891 N N . SER A 1 112 ? 8.352 15.226 -30.501 1.00 45.81 112 SER A N 1
ATOM 892 C CA . SER A 1 112 ? 8.672 16.652 -30.486 1.00 45.81 112 SER A CA 1
ATOM 893 C C . SER A 1 112 ? 9.747 16.932 -29.434 1.00 45.81 112 SER A C 1
ATOM 895 O O . SER A 1 112 ? 9.664 16.471 -28.296 1.00 45.81 112 SER A O 1
ATOM 897 N N . SER A 1 113 ? 10.752 17.709 -29.826 1.00 46.84 113 SER A N 1
ATOM 898 C CA . SER A 1 113 ? 11.956 18.112 -29.087 1.00 46.84 113 SER A CA 1
ATOM 899 C C . SER A 1 113 ? 11.718 18.796 -27.728 1.00 46.84 113 SER A C 1
ATOM 901 O O . SER A 1 113 ? 12.675 19.092 -27.016 1.00 46.84 113 SER A O 1
ATOM 903 N N . SER A 1 114 ? 10.466 18.987 -27.310 1.00 42.78 114 SER A N 1
ATOM 904 C CA . SER A 1 114 ? 10.058 19.470 -25.989 1.00 42.78 114 SER A CA 1
ATOM 905 C C . SER A 1 114 ? 9.464 18.344 -25.127 1.00 42.78 114 SER A C 1
ATOM 907 O O . SER A 1 114 ? 8.330 18.407 -24.649 1.00 42.78 114 SER A O 1
ATOM 909 N N . VAL A 1 115 ? 10.231 17.276 -24.885 1.00 46.97 115 VAL A N 1
ATOM 910 C CA . VAL A 1 115 ? 9.801 16.210 -23.966 1.00 46.97 115 VAL A CA 1
ATOM 911 C C . VAL A 1 115 ? 9.817 16.745 -22.533 1.00 46.97 115 VAL A C 1
ATOM 913 O O . VAL A 1 115 ? 10.827 16.684 -21.831 1.00 46.97 115 VAL A O 1
ATOM 916 N N . ALA A 1 116 ? 8.668 17.231 -22.065 1.00 44.81 116 ALA A N 1
ATOM 917 C CA . ALA A 1 116 ? 8.402 17.372 -20.644 1.00 44.81 116 ALA A CA 1
ATOM 918 C C . ALA A 1 116 ? 8.419 15.964 -20.035 1.00 44.81 116 ALA A C 1
ATOM 920 O O . ALA A 1 116 ? 7.424 15.236 -20.054 1.00 44.81 116 ALA A O 1
ATOM 921 N N . LEU A 1 117 ? 9.581 15.542 -19.527 1.00 50.38 117 LEU A N 1
ATOM 922 C CA . LEU A 1 117 ? 9.660 14.351 -18.693 1.00 50.38 117 LEU A CA 1
ATOM 923 C C . LEU A 1 117 ? 8.620 14.522 -17.575 1.00 50.38 117 LEU A C 1
ATOM 925 O O . LEU A 1 117 ? 8.624 15.567 -16.917 1.00 50.38 117 LEU A O 1
ATOM 929 N N . PRO A 1 118 ? 7.720 13.545 -17.355 1.00 50.34 118 PRO A N 1
ATOM 930 C CA . PRO A 1 118 ? 6.738 13.674 -16.293 1.00 50.34 118 PRO A CA 1
ATOM 931 C C . PRO A 1 118 ? 7.463 13.984 -14.979 1.00 50.34 118 PRO A C 1
ATOM 933 O O . PRO A 1 118 ? 8.443 13.304 -14.655 1.00 50.34 118 PRO A O 1
ATOM 936 N N . LYS A 1 119 ? 6.991 15.011 -14.247 1.00 52.34 119 LYS A N 1
ATOM 937 C CA . LYS A 1 119 ? 7.587 15.481 -12.976 1.00 52.34 119 LYS A CA 1
ATOM 938 C C . LYS A 1 119 ? 7.878 14.323 -12.021 1.00 52.34 119 LYS A C 1
ATOM 940 O O . LYS A 1 119 ? 8.903 14.319 -11.341 1.00 52.34 119 LYS A O 1
ATOM 945 N N . GLU A 1 120 ? 7.021 13.304 -12.041 1.00 54.00 120 GLU A N 1
ATOM 946 C CA . GLU A 1 120 ? 7.276 12.029 -11.395 1.00 54.00 120 GLU A CA 1
ATOM 947 C C . GLU A 1 120 ? 7.304 10.885 -12.402 1.00 54.00 120 GLU A C 1
ATOM 949 O O . GLU A 1 120 ? 6.351 10.661 -13.151 1.00 54.00 120 GLU A O 1
ATOM 954 N N . PRO A 1 121 ? 8.389 10.107 -12.442 1.00 61.78 121 PRO A N 1
ATOM 955 C CA . PRO A 1 121 ? 8.453 9.011 -13.376 1.00 61.78 121 PRO A CA 1
ATOM 956 C C . PRO A 1 121 ? 7.544 7.858 -12.911 1.00 61.78 121 PRO A C 1
ATOM 958 O O . PRO A 1 121 ? 7.607 7.436 -11.763 1.00 61.78 121 PRO A O 1
ATOM 961 N N . ALA A 1 122 ? 6.737 7.317 -13.830 1.00 62.91 122 ALA A N 1
ATOM 962 C CA . ALA A 1 122 ? 5.762 6.231 -13.627 1.00 62.91 122 ALA A CA 1
ATOM 963 C C . ALA A 1 122 ? 6.229 5.036 -12.759 1.00 62.91 122 ALA A C 1
ATOM 965 O O . ALA A 1 122 ? 5.424 4.408 -12.065 1.00 62.91 122 ALA A O 1
ATOM 966 N N . HIS A 1 123 ? 7.530 4.724 -12.745 1.00 64.44 123 HIS A N 1
ATOM 967 C CA . HIS A 1 123 ? 8.080 3.687 -11.869 1.00 64.44 123 HIS A CA 1
ATOM 968 C C . HIS A 1 123 ? 7.982 4.043 -10.376 1.00 64.44 123 HIS A C 1
ATOM 970 O O . HIS A 1 123 ? 7.829 3.138 -9.564 1.00 64.44 123 HIS A O 1
ATOM 976 N N . LYS A 1 124 ? 8.024 5.330 -9.994 1.00 67.75 124 LYS A N 1
ATOM 977 C CA . LYS A 1 124 ? 7.832 5.769 -8.602 1.00 67.75 124 LYS A CA 1
ATOM 978 C C . LYS A 1 124 ? 6.412 5.507 -8.123 1.00 67.75 124 LYS A C 1
ATOM 980 O O . LYS A 1 124 ? 6.252 5.000 -7.023 1.00 67.75 124 LYS A O 1
ATOM 985 N N . ILE A 1 125 ? 5.409 5.778 -8.960 1.00 70.62 125 ILE A N 1
ATOM 986 C CA . ILE A 1 125 ? 3.996 5.517 -8.643 1.00 70.62 125 ILE A CA 1
ATOM 987 C C . ILE A 1 125 ? 3.775 4.010 -8.481 1.00 70.62 125 ILE A C 1
ATOM 989 O O . ILE A 1 125 ? 3.241 3.561 -7.472 1.00 70.62 125 ILE A O 1
ATOM 993 N N . THR A 1 126 ? 4.286 3.217 -9.428 1.00 72.94 126 THR A N 1
ATOM 994 C CA . THR A 1 126 ? 4.259 1.745 -9.345 1.00 72.94 126 THR A CA 1
ATOM 995 C C . THR A 1 126 ? 4.892 1.246 -8.049 1.00 72.94 126 THR A C 1
ATOM 997 O O . THR A 1 126 ? 4.329 0.403 -7.354 1.00 72.94 126 THR A O 1
ATOM 1000 N N . TYR A 1 127 ? 6.064 1.788 -7.713 1.00 74.12 127 TYR A N 1
ATOM 1001 C CA . TYR A 1 127 ? 6.784 1.423 -6.508 1.00 74.12 127 TYR A CA 1
ATOM 1002 C C . TYR A 1 127 ? 5.994 1.803 -5.256 1.00 74.12 127 TYR A C 1
ATOM 1004 O O . TYR A 1 127 ? 5.803 0.947 -4.401 1.00 74.12 127 TYR A O 1
ATOM 1012 N N . ALA A 1 128 ? 5.486 3.033 -5.173 1.00 81.06 128 ALA A N 1
ATOM 1013 C CA . ALA A 1 128 ? 4.706 3.516 -4.038 1.00 81.06 128 ALA A CA 1
ATOM 1014 C C . ALA A 1 128 ? 3.486 2.623 -3.774 1.00 81.06 128 ALA A C 1
ATOM 1016 O O . ALA A 1 128 ? 3.294 2.158 -2.654 1.00 81.06 128 ALA A O 1
ATOM 1017 N N . ILE A 1 129 ? 2.737 2.289 -4.826 1.00 83.62 129 ILE A N 1
ATOM 1018 C CA . ILE A 1 129 ? 1.580 1.390 -4.750 1.00 83.62 129 ILE A CA 1
ATOM 1019 C C . ILE A 1 129 ? 1.997 -0.025 -4.300 1.00 83.62 129 ILE A C 1
ATOM 1021 O O . ILE A 1 129 ? 1.336 -0.647 -3.471 1.00 83.62 129 ILE A O 1
ATOM 1025 N N . SER A 1 130 ? 3.137 -0.535 -4.777 1.00 83.38 130 SER A N 1
ATOM 1026 C CA . SER A 1 130 ? 3.660 -1.851 -4.366 1.00 83.38 130 SER A CA 1
ATOM 1027 C C . SER A 1 130 ? 4.148 -1.915 -2.905 1.00 83.38 130 SER A C 1
ATOM 1029 O O . SER A 1 130 ? 4.429 -3.001 -2.388 1.00 83.38 130 SER A O 1
ATOM 1031 N N . GLN A 1 131 ? 4.282 -0.766 -2.231 1.00 84.06 131 GLN A N 1
ATOM 1032 C CA . GLN A 1 131 ? 4.635 -0.695 -0.810 1.00 84.06 131 GLN A CA 1
ATOM 1033 C C . GLN A 1 131 ? 3.411 -0.691 0.111 1.00 84.06 131 GLN A C 1
ATOM 1035 O O . GLN A 1 131 ? 3.584 -0.830 1.317 1.00 84.06 131 GLN A O 1
ATOM 1040 N N . THR A 1 132 ? 2.187 -0.586 -0.420 1.00 84.75 132 THR A N 1
ATOM 1041 C CA . THR A 1 132 ? 0.972 -0.551 0.405 1.00 84.75 132 THR A CA 1
ATOM 1042 C C . THR A 1 132 ? 0.768 -1.855 1.172 1.00 84.75 132 THR A C 1
ATOM 1044 O O . THR A 1 132 ? 0.570 -1.841 2.383 1.00 84.75 132 THR A O 1
ATOM 1047 N N . CYS A 1 133 ? 0.804 -2.997 0.481 1.00 83.38 133 CYS A N 1
ATOM 1048 C CA . CYS A 1 133 ? 0.610 -4.304 1.098 1.00 83.38 133 CYS A CA 1
ATOM 1049 C C . CYS A 1 133 ? 1.136 -5.440 0.203 1.00 83.38 133 CYS A C 1
ATOM 1051 O O . CYS A 1 133 ? 1.420 -5.219 -0.974 1.00 83.38 133 CYS A O 1
ATOM 1053 N N . LYS A 1 134 ? 1.257 -6.670 0.733 1.00 83.44 134 LYS A N 1
ATOM 1054 C CA . LYS A 1 134 ? 1.723 -7.829 -0.061 1.00 83.44 134 LYS A CA 1
ATOM 1055 C C . LYS A 1 134 ? 0.819 -8.089 -1.275 1.00 83.44 134 LYS A C 1
ATOM 1057 O O . LYS A 1 134 ? 1.328 -8.250 -2.372 1.00 83.44 134 LYS A O 1
ATOM 1062 N N . TYR A 1 135 ? -0.500 -8.048 -1.091 1.00 87.31 135 TYR A N 1
ATOM 1063 C CA . TYR A 1 135 ? -1.463 -8.259 -2.175 1.00 87.31 135 TYR A CA 1
ATOM 1064 C C . TYR A 1 135 ? -1.326 -7.208 -3.291 1.00 87.31 135 TYR A C 1
ATOM 1066 O O . TYR A 1 135 ? -1.211 -7.552 -4.462 1.00 87.31 135 TYR A O 1
ATOM 1074 N N . TRP A 1 136 ? -1.233 -5.926 -2.926 1.00 89.44 136 TRP A N 1
ATOM 1075 C CA . TRP A 1 136 ? -1.019 -4.830 -3.877 1.00 89.44 136 TRP A CA 1
ATOM 1076 C C . TRP A 1 136 ? 0.331 -4.939 -4.577 1.00 89.44 136 TRP A C 1
ATOM 1078 O O . TRP A 1 136 ? 0.433 -4.624 -5.756 1.00 89.44 136 TRP A O 1
ATOM 1088 N N . ARG A 1 137 ? 1.365 -5.418 -3.880 1.00 88.44 137 ARG A N 1
ATOM 1089 C CA . ARG A 1 137 ? 2.661 -5.716 -4.487 1.00 88.44 137 ARG A CA 1
ATOM 1090 C C . ARG A 1 137 ? 2.549 -6.813 -5.533 1.00 88.44 137 ARG A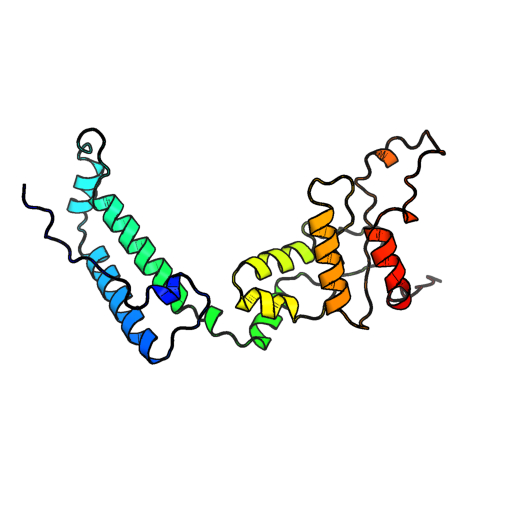 C 1
ATOM 1092 O O . ARG A 1 137 ? 3.054 -6.624 -6.632 1.00 88.44 137 ARG A O 1
ATOM 1099 N N . ASP A 1 138 ? 1.894 -7.920 -5.204 1.00 88.12 138 ASP A N 1
ATOM 1100 C CA . ASP A 1 138 ? 1.748 -9.058 -6.110 1.00 88.12 138 ASP A CA 1
ATOM 1101 C C . ASP A 1 138 ? 0.980 -8.642 -7.378 1.00 88.12 138 ASP A C 1
ATOM 1103 O O . ASP A 1 138 ? 1.442 -8.921 -8.483 1.00 88.12 138 ASP A O 1
ATOM 1107 N N . VAL A 1 139 ? -0.098 -7.860 -7.232 1.00 89.38 139 VAL A N 1
ATOM 1108 C CA . VAL A 1 139 ? -0.846 -7.285 -8.366 1.00 89.38 139 VAL A CA 1
ATOM 1109 C C . VAL A 1 139 ? -0.016 -6.255 -9.138 1.00 89.38 139 VAL A C 1
ATOM 1111 O O . VAL A 1 139 ? 0.056 -6.303 -10.361 1.00 89.38 139 VAL A O 1
ATOM 1114 N N . ALA A 1 140 ? 0.674 -5.334 -8.463 1.00 86.38 140 ALA A N 1
ATOM 1115 C CA . ALA A 1 140 ? 1.518 -4.343 -9.135 1.00 86.38 140 ALA A CA 1
ATOM 1116 C C . ALA A 1 140 ? 2.652 -4.997 -9.939 1.00 86.38 140 ALA A C 1
ATOM 1118 O O . ALA A 1 140 ? 3.017 -4.492 -10.999 1.00 86.38 140 ALA A O 1
ATOM 1119 N N . LEU A 1 141 ? 3.196 -6.114 -9.445 1.00 82.25 141 LEU A N 1
ATOM 1120 C CA . LEU A 1 141 ? 4.233 -6.898 -10.114 1.00 82.25 141 LEU A CA 1
ATOM 1121 C C . LEU A 1 141 ? 3.688 -7.832 -11.201 1.00 82.25 141 LEU A C 1
ATOM 1123 O O . LEU A 1 141 ? 4.478 -8.272 -12.038 1.00 82.25 141 LEU A O 1
ATOM 1127 N N . SER A 1 142 ? 2.393 -8.165 -11.192 1.00 84.56 142 SER A N 1
ATOM 1128 C CA . SER A 1 142 ? 1.760 -8.951 -12.256 1.00 84.56 142 SER A CA 1
ATOM 1129 C C . SER A 1 142 ? 1.374 -8.097 -13.461 1.00 84.56 142 SER A C 1
ATOM 1131 O O . SER A 1 142 ? 1.157 -8.644 -14.539 1.00 84.56 142 SER A O 1
ATOM 1133 N N . ILE A 1 143 ? 1.290 -6.770 -13.302 1.00 81.31 143 ILE A N 1
ATOM 1134 C CA . ILE A 1 143 ? 1.027 -5.852 -14.412 1.00 81.31 143 ILE A CA 1
ATOM 1135 C C . ILE A 1 143 ? 2.228 -5.873 -15.364 1.00 81.31 143 ILE A C 1
ATOM 1137 O O . ILE A 1 143 ? 3.336 -5.504 -14.959 1.00 81.31 143 ILE A O 1
ATOM 1141 N N . PRO A 1 144 ? 2.020 -6.256 -16.637 1.00 74.00 144 PRO A N 1
ATOM 1142 C CA . PRO A 1 144 ? 3.077 -6.265 -17.628 1.00 74.00 144 PRO A CA 1
ATOM 1143 C C . PRO A 1 144 ? 3.766 -4.898 -17.743 1.00 74.00 144 PRO A C 1
ATOM 1145 O O . PRO A 1 144 ? 3.103 -3.856 -17.715 1.00 74.00 144 PRO A O 1
ATOM 1148 N N . PRO A 1 145 ? 5.094 -4.848 -17.905 1.00 66.00 145 PRO A N 1
ATOM 1149 C CA . PRO A 1 145 ? 5.787 -3.563 -17.901 1.00 66.00 145 PRO A CA 1
ATOM 1150 C C . PRO A 1 145 ? 5.599 -2.725 -19.179 1.00 66.00 145 PRO A C 1
ATOM 1152 O O . PRO A 1 145 ? 5.913 -1.534 -19.195 1.00 66.00 145 PRO A O 1
ATOM 1155 N N . ASN A 1 146 ? 5.035 -3.327 -20.231 1.00 59.97 146 ASN A N 1
ATOM 1156 C CA . ASN A 1 146 ? 4.795 -2.730 -21.549 1.00 59.97 146 ASN A CA 1
ATOM 1157 C C . ASN A 1 146 ? 3.697 -1.646 -21.581 1.00 59.97 146 ASN A C 1
ATOM 1159 O O . ASN A 1 146 ? 3.563 -0.962 -22.591 1.00 59.97 146 ASN A O 1
ATOM 1163 N N . TYR A 1 147 ? 2.967 -1.402 -20.487 1.00 58.16 147 TYR A N 1
ATOM 1164 C CA . TYR A 1 147 ? 2.022 -0.278 -20.371 1.00 58.16 147 TYR A CA 1
ATOM 1165 C C . TYR A 1 147 ? 2.730 1.081 -20.171 1.00 58.16 147 TYR A C 1
ATOM 1167 O O . TYR A 1 147 ? 2.365 1.872 -19.301 1.00 58.16 147 TYR A O 1
ATOM 1175 N N . GLY A 1 148 ? 3.794 1.353 -20.933 1.00 56.44 148 GLY A N 1
ATOM 1176 C CA . GLY A 1 148 ? 4.498 2.639 -20.915 1.00 56.44 148 GLY A CA 1
ATOM 1177 C C . GLY A 1 148 ? 5.258 2.947 -19.619 1.00 56.44 148 GLY A C 1
ATOM 1178 O O . GLY A 1 148 ? 5.535 4.116 -19.334 1.00 56.44 148 GLY A O 1
ATOM 1179 N N . ARG A 1 149 ? 5.610 1.930 -18.817 1.00 63.88 149 ARG A N 1
ATOM 1180 C CA . ARG A 1 149 ? 6.420 2.102 -17.601 1.00 63.88 149 ARG A CA 1
ATOM 1181 C C . ARG A 1 149 ? 7.894 1.993 -17.989 1.00 63.88 149 ARG A C 1
ATOM 1183 O O . ARG A 1 149 ? 8.356 0.895 -18.263 1.00 63.88 149 ARG A O 1
ATOM 1190 N N . PRO A 1 150 ? 8.664 3.090 -18.045 1.00 62.38 150 PRO A N 1
ATOM 1191 C CA . PRO A 1 150 ? 10.077 2.978 -18.355 1.00 62.38 150 PRO A CA 1
ATOM 1192 C C . PRO A 1 150 ? 10.802 2.324 -17.185 1.00 62.38 150 PRO A C 1
ATOM 1194 O O . PRO A 1 150 ? 10.455 2.538 -16.014 1.00 62.38 150 PRO A O 1
ATOM 1197 N N . ILE A 1 151 ? 11.875 1.614 -17.515 1.00 66.75 151 ILE A N 1
ATOM 1198 C CA . ILE A 1 151 ? 12.890 1.245 -16.533 1.00 66.75 151 ILE A CA 1
ATOM 1199 C C . ILE A 1 151 ? 13.321 2.528 -15.798 1.00 66.75 151 ILE A C 1
ATOM 1201 O O . ILE A 1 151 ? 13.471 3.576 -16.442 1.00 66.75 151 ILE A O 1
ATOM 1205 N N . PRO A 1 152 ? 13.467 2.507 -14.457 1.00 64.81 152 PRO A N 1
ATOM 1206 C CA . PRO A 1 152 ? 13.938 3.671 -13.724 1.00 64.81 152 PRO A CA 1
ATOM 1207 C C . PRO A 1 152 ? 15.212 4.241 -14.352 1.00 64.81 152 PRO A C 1
ATOM 1209 O O . PRO A 1 152 ? 16.095 3.467 -14.727 1.00 64.81 152 PRO A O 1
ATOM 1212 N N . PRO A 1 153 ? 15.338 5.575 -14.463 1.00 64.38 153 PRO A N 1
ATOM 1213 C CA . PRO A 1 153 ? 16.493 6.182 -15.086 1.00 64.38 153 PRO A CA 1
ATOM 1214 C C . PRO A 1 153 ? 17.751 5.785 -14.317 1.00 64.38 153 PRO A C 1
ATOM 1216 O O . PRO A 1 153 ? 17.790 5.802 -13.076 1.00 64.38 153 PRO A O 1
ATOM 1219 N N . LEU A 1 154 ? 18.786 5.452 -15.079 1.00 64.25 154 LEU A N 1
ATOM 1220 C CA . LEU A 1 154 ? 20.126 5.234 -14.565 1.00 64.25 154 LEU A CA 1
ATOM 1221 C C . LEU A 1 154 ? 20.697 6.585 -14.142 1.00 64.25 154 LEU A C 1
ATOM 1223 O O . LEU A 1 154 ? 21.109 7.385 -14.974 1.00 64.25 154 LEU A O 1
ATOM 1227 N N . GLN A 1 155 ? 20.666 6.864 -12.842 1.00 62.19 155 GLN A N 1
ATOM 1228 C CA . GLN A 1 155 ? 21.357 8.011 -12.261 1.00 62.19 155 GLN A CA 1
ATOM 1229 C C . GLN A 1 155 ? 22.584 7.486 -11.528 1.00 62.19 155 GLN A C 1
ATOM 1231 O O . GLN A 1 155 ? 22.461 6.641 -10.639 1.00 62.19 155 GLN A O 1
ATOM 1236 N N . TYR A 1 156 ? 23.746 7.986 -11.926 1.00 58.22 156 TYR A N 1
ATOM 1237 C CA . TYR A 1 156 ? 25.035 7.724 -11.306 1.00 58.22 156 TYR A CA 1
ATOM 1238 C C . TYR A 1 156 ? 25.646 9.061 -10.857 1.00 58.22 156 TYR A C 1
ATOM 1240 O O . TYR A 1 156 ? 25.415 10.055 -11.548 1.00 58.22 156 TYR A O 1
ATOM 1248 N N . PRO A 1 157 ? 26.439 9.115 -9.772 1.00 58.66 157 PRO A N 1
ATOM 1249 C CA . PRO A 1 157 ? 26.582 8.137 -8.689 1.00 58.66 157 PRO A CA 1
ATOM 1250 C C . PRO A 1 157 ? 25.446 8.305 -7.665 1.00 58.66 157 PRO A C 1
ATOM 1252 O O . PRO A 1 157 ? 25.115 9.420 -7.273 1.00 58.66 157 PRO A O 1
ATOM 1255 N N . TYR A 1 158 ? 24.809 7.214 -7.227 1.00 62.84 158 TYR A N 1
ATOM 1256 C CA . TYR A 1 158 ? 23.736 7.284 -6.225 1.00 62.84 158 TYR A CA 1
ATOM 1257 C C . TYR A 1 158 ? 23.948 6.219 -5.138 1.00 62.84 158 TYR A C 1
ATOM 1259 O O . TYR A 1 158 ? 24.226 5.070 -5.495 1.00 62.84 158 TYR A O 1
ATOM 1267 N N . PRO A 1 159 ? 23.737 6.532 -3.842 1.00 62.47 159 PRO A N 1
ATOM 1268 C CA . PRO A 1 159 ? 23.985 5.629 -2.702 1.00 62.47 159 PRO A CA 1
ATOM 1269 C C . PRO A 1 159 ? 23.133 4.342 -2.674 1.00 62.47 159 PRO A C 1
ATOM 1271 O O . PRO A 1 159 ? 23.215 3.553 -1.741 1.00 62.47 159 PRO A O 1
ATOM 1274 N N . TYR A 1 160 ? 22.328 4.084 -3.707 1.00 70.31 160 TYR A N 1
ATOM 1275 C CA . TYR A 1 160 ? 21.436 2.926 -3.799 1.00 70.31 160 TYR A CA 1
ATOM 1276 C C . TYR A 1 160 ? 21.533 2.202 -5.151 1.00 70.31 160 TYR A C 1
ATOM 1278 O O . TYR A 1 160 ? 20.552 1.609 -5.609 1.00 70.31 160 TYR A O 1
ATOM 1286 N N . PHE A 1 161 ? 22.700 2.257 -5.807 1.00 75.69 161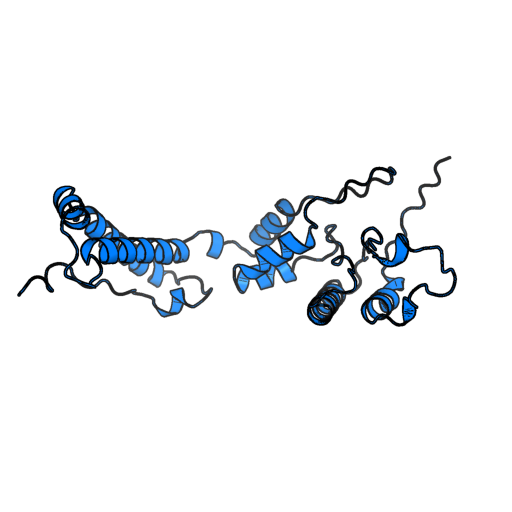 PHE A N 1
ATOM 1287 C CA . PHE A 1 161 ? 22.937 1.620 -7.109 1.00 75.69 161 PHE A CA 1
ATOM 1288 C C . PHE A 1 161 ? 22.526 0.138 -7.123 1.00 75.69 161 PHE A C 1
ATOM 1290 O O . PHE A 1 161 ? 21.769 -0.275 -8.000 1.00 75.69 161 PHE A O 1
ATOM 1297 N N . HIS A 1 162 ? 22.915 -0.638 -6.104 1.00 80.50 162 HIS A N 1
ATOM 1298 C CA . HIS A 1 162 ? 22.553 -2.057 -6.000 1.00 80.50 162 HIS A CA 1
ATOM 1299 C C . HIS A 1 162 ? 21.038 -2.287 -5.947 1.00 80.50 162 HIS A C 1
ATOM 1301 O O . HIS A 1 162 ? 20.525 -3.138 -6.667 1.00 80.50 162 HIS A O 1
ATOM 1307 N N . ARG A 1 163 ? 20.292 -1.493 -5.162 1.00 79.06 163 ARG A N 1
ATOM 1308 C CA . ARG A 1 163 ? 18.825 -1.613 -5.077 1.00 79.06 163 ARG A CA 1
ATOM 1309 C C . ARG A 1 163 ? 18.163 -1.298 -6.421 1.00 79.06 163 ARG A C 1
ATOM 1311 O O . ARG A 1 163 ? 17.232 -1.997 -6.815 1.00 79.06 163 ARG A O 1
ATOM 1318 N N . ARG A 1 164 ? 18.652 -0.278 -7.140 1.00 76.75 164 ARG A N 1
ATOM 1319 C CA . ARG A 1 164 ? 18.159 0.043 -8.491 1.00 76.75 164 ARG A CA 1
ATOM 1320 C C . ARG A 1 164 ? 18.475 -1.072 -9.485 1.00 76.75 164 ARG A C 1
ATOM 1322 O O . ARG A 1 164 ? 17.588 -1.448 -10.241 1.00 76.75 164 ARG A O 1
ATOM 1329 N N . LEU A 1 165 ? 19.681 -1.637 -9.449 1.00 83.69 165 LEU A N 1
ATOM 1330 C CA . LEU A 1 165 ? 20.065 -2.751 -10.317 1.00 83.69 165 LEU A CA 1
ATOM 1331 C C . LEU A 1 165 ? 19.198 -3.994 -10.065 1.00 83.69 165 LEU A C 1
ATOM 1333 O O . LEU A 1 165 ? 18.703 -4.590 -11.019 1.00 83.69 165 LEU A O 1
ATOM 1337 N N . SER A 1 166 ? 18.946 -4.352 -8.802 1.00 85.50 166 SER A N 1
ATOM 1338 C CA . SER A 1 166 ? 18.034 -5.452 -8.453 1.00 85.50 166 SER A CA 1
ATOM 1339 C C . SER A 1 166 ? 16.614 -5.200 -8.957 1.00 85.50 166 SER A C 1
ATOM 1341 O O . SER A 1 166 ? 15.978 -6.104 -9.492 1.00 85.50 166 SER A O 1
ATOM 1343 N N . PHE A 1 167 ? 16.128 -3.960 -8.851 1.00 78.75 167 PHE A N 1
ATOM 1344 C CA . PHE A 1 167 ? 14.822 -3.586 -9.387 1.00 78.75 167 PHE A CA 1
ATOM 1345 C C . PHE A 1 167 ? 14.770 -3.692 -10.918 1.00 78.75 167 PHE A C 1
ATOM 1347 O O . PHE A 1 167 ? 13.791 -4.194 -11.462 1.00 78.75 167 PHE A O 1
ATOM 1354 N N . MET A 1 168 ? 15.827 -3.271 -11.619 1.00 82.06 168 MET A N 1
ATOM 1355 C CA . MET A 1 168 ? 15.926 -3.447 -13.070 1.00 82.06 168 MET A CA 1
ATOM 1356 C C . MET A 1 168 ? 15.887 -4.922 -13.460 1.00 82.06 168 MET A C 1
ATOM 1358 O O . MET A 1 168 ? 15.150 -5.271 -14.373 1.00 82.06 168 MET A O 1
ATOM 1362 N N . ARG A 1 169 ? 16.630 -5.792 -12.763 1.00 88.31 169 ARG A N 1
ATOM 1363 C CA . ARG A 1 169 ? 16.597 -7.242 -13.017 1.00 88.31 169 ARG A CA 1
ATOM 1364 C C . ARG A 1 169 ? 15.187 -7.799 -12.866 1.00 88.31 169 ARG A C 1
ATOM 1366 O O . ARG A 1 169 ? 14.694 -8.417 -13.800 1.00 88.31 169 ARG A O 1
ATOM 1373 N N . LEU A 1 170 ? 14.522 -7.492 -11.750 1.00 84.00 170 LEU A N 1
ATOM 1374 C CA . LEU A 1 170 ? 13.143 -7.919 -11.501 1.00 84.00 170 LEU A CA 1
ATOM 1375 C C . LEU A 1 170 ? 12.198 -7.456 -12.620 1.00 84.00 170 LEU A C 1
ATOM 1377 O O . LEU A 1 170 ? 11.358 -8.219 -13.085 1.00 84.00 170 LEU A O 1
ATOM 1381 N N . PHE A 1 171 ? 12.344 -6.211 -13.075 1.00 81.38 171 PHE A N 1
ATOM 1382 C CA . PHE A 1 171 ? 11.537 -5.651 -14.157 1.00 81.38 171 PHE A CA 1
ATOM 1383 C C . PHE A 1 171 ? 11.787 -6.351 -15.504 1.00 81.38 171 PHE A C 1
ATOM 1385 O O . PHE A 1 171 ? 10.844 -6.657 -16.238 1.00 81.38 171 PHE A O 1
ATOM 1392 N N . LEU A 1 172 ? 13.051 -6.616 -15.840 1.00 85.88 172 LEU A N 1
ATOM 1393 C CA . LEU A 1 172 ? 13.445 -7.297 -17.077 1.00 85.88 172 LEU A CA 1
ATOM 1394 C C . LEU A 1 172 ? 12.983 -8.759 -17.096 1.00 85.88 172 LEU A C 1
ATOM 1396 O O . LEU A 1 172 ? 12.469 -9.218 -18.112 1.00 85.88 172 LEU A O 1
ATOM 1400 N N . GLU A 1 173 ? 13.091 -9.451 -15.962 1.00 87.19 173 GLU A N 1
ATOM 1401 C CA . GLU A 1 173 ? 12.611 -10.824 -15.775 1.00 87.19 173 GLU A CA 1
ATOM 1402 C C . GLU A 1 173 ? 11.083 -10.899 -15.917 1.00 87.19 173 GLU A C 1
ATOM 1404 O O . GLU A 1 173 ? 10.545 -11.728 -16.649 1.00 87.19 173 GLU A O 1
ATOM 1409 N N . ARG A 1 174 ? 10.361 -9.974 -15.271 1.00 82.00 174 ARG A N 1
ATOM 1410 C CA . ARG A 1 174 ? 8.890 -9.908 -15.309 1.00 82.00 174 ARG A CA 1
ATOM 1411 C C . ARG A 1 174 ? 8.334 -9.526 -16.677 1.00 82.00 174 ARG A C 1
ATOM 1413 O O . ARG A 1 174 ? 7.211 -9.906 -16.995 1.00 82.00 174 ARG A O 1
ATOM 1420 N N . SER A 1 175 ? 9.092 -8.782 -17.480 1.00 80.06 175 SER A N 1
ATOM 1421 C CA . SER A 1 175 ? 8.672 -8.413 -18.837 1.00 80.06 175 SER A CA 1
ATOM 1422 C C . SER A 1 175 ? 8.826 -9.542 -19.859 1.00 80.06 175 SER A C 1
ATOM 1424 O O . SER A 1 175 ? 8.274 -9.398 -20.945 1.00 80.06 175 SER A O 1
ATOM 1426 N N . LYS A 1 176 ? 9.486 -10.662 -19.527 1.00 84.19 176 LYS A N 1
ATOM 1427 C CA . LYS A 1 176 ? 9.650 -11.832 -20.414 1.00 84.19 176 LYS A CA 1
ATOM 1428 C C . LYS A 1 176 ? 10.146 -11.435 -21.810 1.00 84.19 176 LYS A C 1
ATOM 1430 O O . LYS A 1 176 ? 11.194 -10.822 -21.886 1.00 84.19 176 LYS A O 1
ATOM 1435 N N . ASP A 1 177 ? 9.392 -11.710 -22.873 1.00 84.56 177 ASP A N 1
ATOM 1436 C CA . ASP A 1 177 ? 9.755 -11.370 -24.258 1.00 84.56 177 ASP A CA 1
ATOM 1437 C C . ASP A 1 177 ? 9.083 -10.081 -24.752 1.00 84.56 177 ASP A C 1
ATOM 1439 O O . ASP A 1 177 ? 9.145 -9.737 -25.930 1.00 84.56 177 ASP A O 1
ATOM 1443 N N . LEU A 1 178 ? 8.420 -9.337 -23.860 1.00 80.19 178 LEU A N 1
ATOM 1444 C CA . LEU A 1 178 ? 7.742 -8.103 -24.242 1.00 80.19 178 LEU A CA 1
ATOM 1445 C C . LEU A 1 178 ? 8.759 -7.023 -24.637 1.00 80.19 178 LEU A C 1
ATOM 1447 O O . LEU A 1 178 ? 9.827 -6.942 -24.006 1.00 80.19 178 LEU A O 1
ATOM 1451 N N . PRO A 1 179 ? 8.406 -6.146 -25.599 1.00 81.69 179 PRO A N 1
ATOM 1452 C CA . PRO A 1 179 ? 9.225 -4.999 -25.953 1.00 81.69 179 PRO A CA 1
ATOM 1453 C C . PRO A 1 179 ? 9.529 -4.110 -24.745 1.00 81.69 179 PRO A C 1
ATOM 1455 O O . PRO A 1 179 ? 8.658 -3.841 -23.911 1.00 81.69 179 PRO A O 1
ATOM 1458 N N . ILE A 1 180 ? 10.770 -3.635 -24.660 1.00 79.06 180 ILE A N 1
ATOM 1459 C CA . ILE A 1 180 ? 11.232 -2.744 -23.595 1.00 79.06 180 ILE A CA 1
ATOM 1460 C C . ILE A 1 180 ? 11.477 -1.353 -24.170 1.00 79.06 180 ILE A C 1
ATOM 1462 O O . ILE A 1 180 ? 12.180 -1.189 -25.166 1.00 79.06 180 ILE A O 1
ATOM 1466 N N . HIS A 1 181 ? 10.965 -0.339 -23.473 1.00 74.00 181 HIS A N 1
ATOM 1467 C CA . HIS A 1 181 ? 11.308 1.057 -23.717 1.00 74.00 181 HIS A CA 1
ATOM 1468 C C . HIS A 1 181 ? 12.304 1.541 -22.664 1.00 74.00 181 HIS A C 1
ATOM 1470 O O . HIS A 1 181 ? 12.012 1.556 -21.462 1.00 74.00 181 HIS A O 1
ATOM 1476 N N . ILE A 1 182 ? 13.485 1.950 -23.120 1.00 73.69 182 ILE A N 1
ATOM 1477 C CA . ILE A 1 182 ? 14.553 2.463 -22.264 1.00 73.69 182 ILE A CA 1
ATOM 1478 C C . ILE A 1 182 ? 14.633 3.973 -22.426 1.00 73.69 182 ILE A C 1
ATOM 1480 O O . ILE A 1 182 ? 14.611 4.497 -23.534 1.00 73.69 182 ILE A O 1
ATOM 1484 N N . ILE A 1 183 ? 14.749 4.671 -21.298 1.00 69.38 183 ILE A N 1
ATOM 1485 C CA . ILE A 1 183 ? 15.002 6.107 -21.274 1.00 69.38 183 ILE A CA 1
ATOM 1486 C C . ILE A 1 183 ? 16.288 6.330 -20.502 1.00 69.38 183 ILE A C 1
ATOM 1488 O O . ILE A 1 183 ? 16.349 6.120 -19.287 1.00 69.38 183 ILE A O 1
ATOM 1492 N N . ILE A 1 184 ? 17.310 6.780 -21.218 1.00 69.56 184 ILE A N 1
ATOM 1493 C CA . ILE A 1 184 ? 18.595 7.147 -20.639 1.00 69.56 184 ILE A CA 1
ATOM 1494 C C . ILE A 1 184 ? 18.586 8.663 -20.494 1.00 69.56 184 ILE A C 1
ATOM 1496 O O . ILE A 1 184 ? 18.687 9.400 -21.468 1.00 69.56 184 ILE A O 1
ATOM 1500 N N . SER A 1 185 ? 18.389 9.139 -19.265 1.00 66.00 185 SER A N 1
ATOM 1501 C CA . SER A 1 185 ? 18.472 10.568 -18.978 1.00 66.00 185 SER A CA 1
ATOM 1502 C C . SER A 1 185 ? 19.908 10.927 -18.627 1.00 66.00 185 SER A C 1
ATOM 1504 O O . SER A 1 185 ? 20.406 10.542 -17.570 1.00 66.00 185 SER A O 1
ATOM 1506 N N . MET A 1 186 ? 20.550 11.682 -19.513 1.00 63.31 186 MET A N 1
ATOM 1507 C CA . MET A 1 186 ? 21.910 12.184 -19.309 1.00 63.31 186 MET A CA 1
ATOM 1508 C C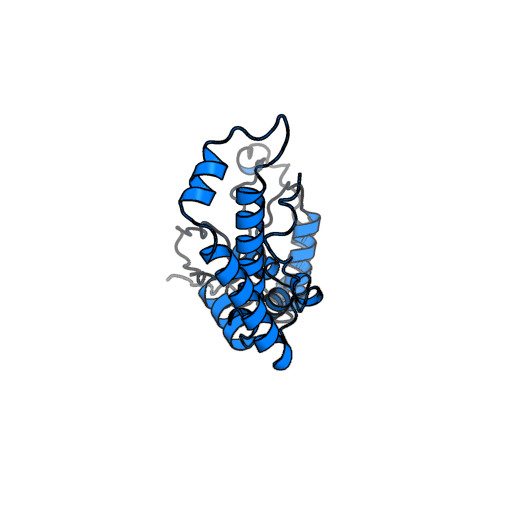 . MET A 1 186 ? 21.941 13.543 -18.583 1.00 63.31 186 MET A C 1
ATOM 1510 O O . MET A 1 186 ? 22.982 13.960 -18.093 1.00 63.31 186 MET A O 1
ATOM 1514 N N . ALA A 1 187 ? 20.786 14.197 -18.405 1.00 54.81 187 ALA A N 1
ATOM 1515 C CA . ALA A 1 187 ? 20.632 15.592 -17.963 1.00 54.81 187 ALA A CA 1
ATOM 1516 C C . ALA A 1 187 ? 21.108 15.937 -16.530 1.00 54.81 187 ALA A C 1
ATOM 1518 O O . ALA A 1 187 ? 20.896 17.050 -16.062 1.00 54.81 187 ALA A O 1
ATOM 1519 N N . ARG A 1 188 ? 21.703 14.997 -15.790 1.00 54.38 188 ARG A N 1
ATOM 1520 C CA . ARG A 1 188 ? 22.234 15.219 -14.430 1.00 54.38 188 ARG A CA 1
ATOM 1521 C C . ARG A 1 188 ? 23.610 14.599 -14.213 1.00 54.38 188 ARG A C 1
ATOM 1523 O O . ARG A 1 188 ? 23.996 14.351 -13.076 1.00 54.38 188 ARG A O 1
ATOM 1530 N N . TRP A 1 189 ? 24.326 14.304 -15.290 1.00 57.72 189 TRP A N 1
ATOM 1531 C CA . TRP A 1 189 ? 25.689 13.815 -15.178 1.00 57.72 189 TRP A CA 1
ATOM 1532 C C . TRP A 1 189 ? 26.603 14.998 -14.854 1.00 57.72 189 TRP A C 1
ATOM 1534 O O . TRP A 1 189 ? 26.735 15.880 -15.701 1.00 57.72 189 TRP A O 1
ATOM 1544 N N . PRO A 1 190 ? 27.226 15.047 -13.659 1.00 54.75 190 PRO A N 1
ATOM 1545 C CA . PRO A 1 190 ? 28.086 16.168 -13.273 1.00 54.75 190 PRO A CA 1
ATOM 1546 C C . PRO A 1 190 ? 29.251 16.383 -14.254 1.00 54.75 190 PRO A C 1
ATOM 1548 O O . PRO A 1 190 ? 29.749 17.494 -14.351 1.00 54.75 190 PRO A O 1
ATOM 1551 N N . PHE A 1 191 ? 29.616 15.352 -15.026 1.00 54.88 191 PHE A N 1
ATOM 1552 C CA . PHE A 1 191 ? 30.672 15.370 -16.042 1.00 54.88 191 PHE A CA 1
ATOM 1553 C C . PHE A 1 191 ? 30.295 16.063 -17.360 1.00 54.88 191 PHE A C 1
ATOM 1555 O O . PHE A 1 191 ? 31.184 16.448 -18.106 1.00 54.88 191 PHE A O 1
ATOM 1562 N N . LEU A 1 192 ? 29.003 16.238 -17.676 1.00 52.09 192 LEU A N 1
ATOM 1563 C CA . LEU A 1 192 ? 28.610 16.912 -18.926 1.00 52.09 192 LEU A CA 1
ATOM 1564 C C . LEU A 1 192 ? 28.797 18.432 -18.862 1.00 52.09 192 LEU A C 1
ATOM 1566 O O . LEU A 1 192 ? 28.908 19.072 -19.899 1.00 52.09 192 LEU A O 1
ATOM 1570 N N . ASN A 1 193 ? 28.877 19.006 -17.660 1.00 51.97 193 ASN A N 1
ATOM 1571 C CA . ASN A 1 193 ? 29.203 20.423 -17.483 1.00 51.97 193 ASN A CA 1
ATOM 1572 C C . ASN A 1 193 ? 30.724 20.676 -17.446 1.00 51.97 193 ASN A C 1
ATOM 1574 O O . ASN A 1 193 ? 31.142 21.826 -17.412 1.00 51.97 193 ASN A O 1
ATOM 1578 N N . THR A 1 194 ? 31.538 19.616 -17.447 1.00 52.66 194 THR A N 1
ATOM 1579 C CA . THR A 1 194 ? 33.013 19.634 -17.408 1.00 52.66 194 THR A CA 1
ATOM 1580 C C . THR A 1 194 ? 33.617 19.000 -18.668 1.00 52.66 194 THR A C 1
ATOM 1582 O O . THR A 1 194 ? 34.726 18.472 -18.644 1.00 52.66 194 THR A O 1
ATOM 1585 N N . LEU A 1 195 ? 32.879 19.053 -19.784 1.00 50.81 195 LEU A N 1
ATOM 1586 C CA . LEU A 1 195 ? 33.254 18.565 -21.119 1.00 50.81 195 LEU A CA 1
ATOM 1587 C C . LEU A 1 195 ? 34.363 19.413 -21.790 1.00 50.81 195 LEU A C 1
ATOM 1589 O O . LEU A 1 195 ? 34.275 19.746 -22.963 1.00 50.81 195 LEU A O 1
ATOM 1593 N N . GLU A 1 196 ? 35.421 19.753 -21.054 1.00 51.88 196 GLU A N 1
ATOM 1594 C CA . GLU A 1 196 ? 36.699 20.202 -21.633 1.00 51.88 196 GLU A CA 1
ATOM 1595 C C . GLU A 1 196 ? 37.750 19.075 -21.648 1.00 51.88 196 GLU A C 1
ATOM 1597 O O . GLU A 1 196 ? 38.813 19.226 -22.239 1.00 51.88 196 GLU A O 1
ATOM 1602 N N . ALA A 1 197 ? 37.459 17.912 -21.050 1.00 53.50 197 ALA A N 1
ATOM 1603 C CA . ALA A 1 197 ? 38.343 16.746 -21.060 1.00 53.50 197 ALA A CA 1
ATOM 1604 C C . ALA A 1 197 ? 37.750 15.612 -21.918 1.00 53.50 197 ALA A C 1
ATOM 1606 O O . ALA A 1 197 ? 37.065 14.724 -21.397 1.00 53.50 197 ALA A O 1
ATOM 1607 N N . GLU A 1 198 ? 38.023 15.639 -23.228 1.00 54.28 198 GLU A N 1
ATOM 1608 C CA . GLU A 1 198 ? 37.589 14.633 -24.222 1.00 54.28 198 GLU A CA 1
ATOM 1609 C C . GLU A 1 198 ? 37.978 13.183 -23.852 1.00 54.28 198 GLU A C 1
ATOM 1611 O O . GLU A 1 198 ? 37.305 12.237 -24.261 1.00 54.28 198 GLU A O 1
ATOM 1616 N N . ASP A 1 199 ? 38.972 12.989 -22.981 1.00 55.31 199 ASP A N 1
ATOM 1617 C CA . ASP A 1 199 ? 39.532 11.669 -22.656 1.00 55.31 199 ASP A CA 1
ATOM 1618 C C . ASP A 1 199 ? 38.874 10.931 -21.472 1.00 55.31 199 ASP A C 1
ATOM 1620 O O . ASP A 1 199 ? 39.313 9.843 -21.092 1.00 55.31 199 ASP A O 1
ATOM 1624 N N . SER A 1 200 ? 37.821 11.480 -20.854 1.00 56.22 200 SER A N 1
ATOM 1625 C CA . SER A 1 200 ? 37.284 10.944 -19.586 1.00 56.22 200 SER A CA 1
ATOM 1626 C C . SER A 1 200 ? 35.793 10.607 -19.588 1.00 56.22 200 SER A C 1
ATOM 1628 O O . SER A 1 200 ? 35.164 10.534 -18.527 1.00 56.22 200 SER A O 1
ATOM 1630 N N . LEU A 1 201 ? 35.200 10.334 -20.757 1.00 58.44 201 LEU A N 1
ATOM 1631 C CA . LEU A 1 201 ? 33.858 9.752 -20.776 1.00 58.44 201 LEU A CA 1
ATOM 1632 C C . LEU A 1 201 ? 33.881 8.407 -20.029 1.00 58.44 201 LEU A C 1
ATOM 1634 O O . LEU A 1 201 ? 34.667 7.519 -20.374 1.00 58.44 201 LEU A O 1
ATOM 1638 N N . PRO A 1 202 ? 33.026 8.218 -19.006 1.00 62.78 202 PRO A N 1
ATOM 1639 C CA . PRO A 1 202 ? 32.955 6.953 -18.298 1.00 62.78 202 PRO A CA 1
ATOM 1640 C C . PRO A 1 202 ? 32.691 5.846 -19.305 1.00 62.78 202 PRO A C 1
ATOM 1642 O O . PRO A 1 202 ? 31.764 5.947 -20.106 1.00 62.78 202 PRO A O 1
ATOM 1645 N N . ASN A 1 203 ? 33.490 4.780 -19.273 1.00 70.00 203 ASN A N 1
ATOM 1646 C CA . ASN A 1 203 ? 33.256 3.638 -20.141 1.00 70.00 203 ASN A CA 1
ATOM 1647 C C . ASN A 1 203 ? 31.924 2.971 -19.746 1.00 70.00 203 ASN A C 1
ATOM 1649 O O . ASN A 1 203 ? 31.883 2.090 -18.886 1.00 70.00 203 ASN A O 1
ATOM 1653 N N . PHE A 1 204 ? 30.826 3.418 -20.365 1.00 68.19 204 PHE A N 1
ATOM 1654 C CA . PHE A 1 204 ? 29.455 3.012 -20.057 1.00 68.19 204 PHE A CA 1
ATOM 1655 C C . PHE A 1 204 ? 29.265 1.501 -20.152 1.00 68.19 204 PHE A C 1
ATOM 1657 O O . PHE A 1 204 ? 28.476 0.935 -19.398 1.00 68.19 204 PHE A O 1
ATOM 1664 N N . SER A 1 205 ? 30.027 0.835 -21.025 1.00 68.50 205 SER A N 1
ATOM 1665 C CA . SER A 1 205 ? 29.992 -0.622 -21.169 1.00 68.50 205 SER A CA 1
ATOM 1666 C C . SER A 1 205 ? 30.396 -1.361 -19.885 1.00 68.50 205 SER A C 1
ATOM 1668 O O . SER A 1 205 ? 29.931 -2.474 -19.649 1.00 68.50 205 SER A O 1
ATOM 1670 N N . ARG A 1 206 ? 31.187 -0.726 -19.007 1.00 75.44 206 ARG A N 1
ATOM 1671 C CA . ARG A 1 206 ? 31.620 -1.299 -17.721 1.00 75.44 206 ARG A CA 1
ATOM 1672 C C . ARG A 1 206 ? 30.587 -1.152 -16.607 1.00 75.44 206 ARG A C 1
ATOM 1674 O O . ARG A 1 206 ? 30.743 -1.764 -15.553 1.00 75.44 206 ARG A O 1
ATOM 1681 N N . LEU A 1 207 ? 29.538 -0.353 -16.800 1.00 81.69 207 LEU A N 1
ATOM 1682 C CA . LEU A 1 207 ? 28.507 -0.178 -15.782 1.00 81.69 207 LEU A CA 1
ATOM 1683 C C . LEU A 1 207 ? 27.565 -1.397 -15.775 1.00 81.69 207 LEU A C 1
ATOM 1685 O O . LEU A 1 207 ? 26.931 -1.677 -16.797 1.00 81.69 207 LEU A O 1
ATOM 1689 N N . PRO A 1 208 ? 27.374 -2.085 -14.628 1.00 85.19 208 PRO A N 1
ATOM 1690 C CA . PRO A 1 208 ? 26.526 -3.280 -14.550 1.00 85.19 208 PRO A CA 1
ATOM 1691 C C . PRO A 1 208 ? 25.094 -3.065 -15.048 1.00 85.19 208 PRO A C 1
ATOM 1693 O O . PRO A 1 208 ? 24.473 -3.977 -15.587 1.00 85.19 208 PRO A O 1
ATOM 1696 N N . SER A 1 209 ? 24.560 -1.853 -14.887 1.00 82.38 209 SER A N 1
ATOM 1697 C CA . SER A 1 209 ? 23.232 -1.498 -15.378 1.00 82.38 209 SER A CA 1
ATOM 1698 C C . SER A 1 209 ? 23.156 -1.436 -16.900 1.00 82.38 209 SER A C 1
ATOM 1700 O O . SER A 1 209 ? 22.162 -1.874 -17.465 1.00 82.38 209 SER A O 1
ATOM 1702 N N . PHE A 1 210 ? 24.189 -0.916 -17.566 1.00 84.12 210 PHE A N 1
ATOM 1703 C CA . PHE A 1 210 ? 24.245 -0.867 -19.025 1.00 84.12 210 PHE A CA 1
ATOM 1704 C C . PHE A 1 210 ? 24.462 -2.258 -19.605 1.00 84.12 210 PHE A C 1
ATOM 1706 O O . PHE A 1 210 ? 23.718 -2.641 -20.496 1.00 84.12 210 PHE A O 1
ATOM 1713 N N . SER A 1 211 ? 25.385 -3.047 -19.047 1.00 88.38 211 SER A N 1
ATOM 1714 C CA . SER A 1 211 ? 25.560 -4.456 -19.432 1.00 88.38 211 SER A CA 1
ATOM 1715 C C . SER A 1 211 ? 24.242 -5.239 -19.332 1.00 88.38 211 SER A C 1
ATOM 1717 O O . SER A 1 211 ? 23.839 -5.911 -20.282 1.00 88.38 211 SER A O 1
ATOM 1719 N N . LEU A 1 212 ? 23.502 -5.062 -18.228 1.00 89.50 212 LEU A N 1
ATOM 1720 C CA . LEU A 1 212 ? 22.186 -5.673 -18.050 1.00 89.50 212 LEU A CA 1
ATOM 1721 C C . LEU A 1 212 ? 21.185 -5.218 -19.126 1.00 89.50 212 LEU A C 1
ATOM 1723 O O . LEU A 1 212 ? 20.483 -6.055 -19.685 1.00 89.50 212 LEU A O 1
ATOM 1727 N N . LEU A 1 213 ? 21.123 -3.922 -19.446 1.00 87.12 213 LEU A N 1
ATOM 1728 C CA . LEU A 1 213 ? 20.224 -3.406 -20.485 1.00 87.12 213 LEU A CA 1
ATOM 1729 C C . LEU A 1 213 ? 20.609 -3.901 -21.883 1.00 87.12 213 LEU A C 1
ATOM 1731 O O . LEU A 1 213 ? 19.730 -4.326 -22.629 1.00 87.12 213 LEU A O 1
ATOM 1735 N N . PHE A 1 214 ? 21.898 -3.876 -22.228 1.00 88.31 214 PHE A N 1
ATOM 1736 C CA . PHE A 1 214 ? 22.410 -4.332 -23.521 1.00 88.31 214 PHE A CA 1
ATOM 1737 C C . PHE A 1 214 ? 22.180 -5.829 -23.735 1.00 88.31 214 PHE A C 1
ATOM 1739 O O . PHE A 1 214 ? 21.872 -6.232 -24.851 1.00 88.31 214 PHE A O 1
ATOM 1746 N N . SER A 1 215 ? 22.208 -6.650 -22.676 1.00 90.88 215 SER A N 1
ATOM 1747 C CA . SER A 1 215 ? 21.818 -8.067 -22.795 1.00 90.88 215 SER A CA 1
ATOM 1748 C C . SER A 1 215 ? 20.364 -8.256 -23.260 1.00 90.88 215 SER A C 1
ATOM 1750 O O . SER A 1 215 ? 20.001 -9.305 -23.782 1.00 90.88 215 SER A O 1
ATOM 1752 N N . GLN A 1 216 ? 19.530 -7.222 -23.116 1.00 90.81 216 GLN A N 1
ATOM 1753 C CA . GLN A 1 216 ? 18.129 -7.197 -23.535 1.00 90.81 216 GLN A CA 1
ATOM 1754 C C . GLN A 1 216 ? 17.907 -6.379 -24.819 1.00 90.81 216 GLN A C 1
ATOM 1756 O O . GLN A 1 216 ? 16.761 -6.079 -25.144 1.00 90.81 216 GLN A O 1
ATOM 1761 N N . ALA A 1 217 ? 18.970 -6.015 -25.553 1.00 89.06 217 ALA A N 1
ATOM 1762 C CA . ALA A 1 217 ? 18.895 -5.165 -26.749 1.00 89.06 217 ALA A CA 1
ATOM 1763 C C . ALA A 1 217 ? 17.968 -5.709 -27.843 1.00 89.06 217 ALA A C 1
ATOM 1765 O O . ALA A 1 217 ? 17.260 -4.943 -28.488 1.00 89.06 217 ALA A O 1
ATOM 1766 N N . HIS A 1 218 ? 17.894 -7.033 -27.981 1.00 88.25 218 HIS A N 1
ATOM 1767 C CA . HIS A 1 218 ? 16.996 -7.712 -28.918 1.00 88.25 218 HIS A CA 1
ATOM 1768 C C . HIS A 1 218 ? 15.501 -7.429 -28.671 1.00 88.25 218 HIS A C 1
ATOM 1770 O O . HIS A 1 218 ? 14.681 -7.652 -29.554 1.00 88.25 218 HIS A O 1
ATOM 1776 N N . ARG A 1 219 ? 15.137 -6.933 -27.481 1.00 86.19 219 ARG A N 1
ATOM 1777 C CA . ARG A 1 219 ? 13.757 -6.603 -27.082 1.00 86.19 219 ARG A CA 1
ATOM 1778 C C . ARG A 1 219 ? 13.462 -5.115 -27.160 1.00 86.19 219 ARG A C 1
ATOM 1780 O O . ARG A 1 219 ? 12.363 -4.689 -26.807 1.00 86.19 219 ARG A O 1
ATOM 1787 N N . TRP A 1 220 ? 14.447 -4.291 -27.500 1.00 84.44 220 TRP A N 1
ATOM 1788 C CA . TRP A 1 220 ? 14.228 -2.857 -27.580 1.00 84.44 220 TRP A CA 1
ATOM 1789 C C . TRP A 1 220 ? 13.323 -2.612 -28.778 1.00 84.44 220 TRP A C 1
ATOM 1791 O O . TRP A 1 220 ? 13.658 -2.996 -29.896 1.00 84.44 220 TRP A O 1
ATOM 1801 N N . GLY A 1 221 ? 12.149 -2.024 -28.538 1.00 69.25 221 GLY A N 1
ATOM 1802 C CA . GLY A 1 221 ? 11.266 -1.670 -29.641 1.00 69.25 221 GLY A CA 1
ATOM 1803 C C . GLY A 1 221 ? 12.030 -0.753 -30.589 1.00 69.25 221 GLY A C 1
ATOM 1804 O O . GLY A 1 221 ? 12.570 0.261 -30.142 1.00 69.25 221 GLY A O 1
ATOM 1805 N N . THR A 1 222 ? 12.098 -1.104 -31.875 1.00 56.88 222 THR A N 1
ATOM 1806 C CA . THR A 1 222 ? 12.528 -0.164 -32.910 1.00 56.88 222 THR A CA 1
ATOM 1807 C C . THR A 1 222 ? 11.661 1.071 -32.746 1.00 56.88 222 THR A C 1
ATOM 1809 O O . THR A 1 222 ? 10.439 0.991 -32.894 1.00 56.88 222 THR A O 1
ATOM 1812 N N . LEU A 1 223 ? 12.270 2.200 -32.373 1.00 48.62 223 LEU A N 1
ATOM 1813 C CA . LEU A 1 223 ? 11.593 3.481 -32.511 1.00 48.62 223 LEU A CA 1
ATOM 1814 C C . LEU A 1 223 ? 11.077 3.509 -33.952 1.00 48.62 223 LEU A C 1
ATOM 1816 O O . LEU A 1 223 ? 11.876 3.220 -34.848 1.00 48.62 223 LEU A O 1
ATOM 1820 N N . PRO A 1 224 ? 9.783 3.777 -34.203 1.00 41.16 224 PRO A N 1
ATOM 1821 C CA . PRO A 1 224 ? 9.367 4.068 -35.557 1.00 41.16 224 PRO A CA 1
ATOM 1822 C C . PRO A 1 224 ? 10.267 5.210 -36.011 1.00 41.16 224 PRO A C 1
ATOM 1824 O O . PRO A 1 224 ? 10.246 6.299 -35.435 1.00 41.16 224 PRO A O 1
ATOM 1827 N N . THR A 1 225 ? 11.132 4.922 -36.978 1.00 35.88 225 THR A N 1
ATOM 1828 C CA . THR A 1 225 ? 11.858 5.939 -37.714 1.00 35.88 225 THR A CA 1
ATOM 1829 C C . THR A 1 225 ? 10.782 6.678 -38.486 1.00 35.88 225 THR A C 1
ATOM 1831 O O . THR A 1 225 ? 10.469 6.329 -39.620 1.00 35.88 225 THR A O 1
ATOM 1834 N N . SER A 1 226 ? 10.124 7.642 -37.842 1.00 34.75 226 SER A N 1
ATOM 1835 C CA . SER A 1 226 ? 9.388 8.660 -38.564 1.00 34.75 226 SER A CA 1
ATOM 1836 C C . SER A 1 226 ? 10.454 9.465 -39.293 1.00 34.75 226 SER A C 1
ATOM 1838 O O . SER A 1 226 ? 10.999 10.430 -38.761 1.00 34.75 226 SER A O 1
ATOM 1840 N N . THR A 1 227 ? 10.831 8.995 -40.477 1.00 31.16 227 THR A N 1
ATOM 1841 C CA . THR A 1 227 ? 11.402 9.837 -41.513 1.00 31.16 227 THR A CA 1
ATOM 1842 C C . THR A 1 227 ? 10.346 10.894 -41.791 1.00 31.16 227 THR A C 1
ATOM 1844 O O . THR A 1 227 ? 9.366 10.647 -42.488 1.00 31.16 227 THR A O 1
ATOM 1847 N N . CYS A 1 228 ? 10.490 12.049 -41.144 1.00 29.52 228 CYS A N 1
ATOM 1848 C CA . CYS A 1 228 ? 9.822 13.254 -41.595 1.00 29.52 228 CYS A CA 1
ATOM 1849 C C . CYS A 1 228 ? 10.390 13.549 -42.986 1.00 29.52 228 CYS A C 1
ATOM 1851 O O . CYS A 1 228 ? 11.569 13.885 -43.102 1.00 29.52 228 CYS A O 1
ATOM 1853 N N . ALA A 1 229 ? 9.574 13.307 -44.011 1.00 31.83 229 ALA A N 1
ATOM 1854 C CA . ALA A 1 229 ? 9.720 13.941 -45.312 1.00 31.83 229 ALA A CA 1
ATOM 1855 C C . ALA A 1 229 ? 9.181 15.373 -45.225 1.00 31.83 229 ALA A C 1
ATOM 1857 O O . ALA A 1 229 ? 8.208 15.577 -44.457 1.00 31.83 229 ALA A O 1
#

Radius of gyration: 27.05 Å; chains: 1; bounding box: 60×37×90 Å

Secondary structure (DSSP, 8-state):
---TTSSPPP--S-HHHHSS-PPPPTTHHHHHHHHHHHHHHHHHHS-HHHHHHHHHSPPSTT---HHHHHHHHHHHHHHHHHHHT-GGGS--HHHHHHHHHHSS-------SS-----SS-HHHHHHHHHTS-HHHHHHHHHS-TTTT-PPPP--SS-TTHHHHHHHHHHHHHHTTTS-B------TT-GGGGGTT-GGG---GGGSHHHHHHHTTGGGB---------

pLDDT: mean 76.13, std 17.08, range [29.52, 97.88]

Sequence (229 aa):
MPLLSKHASIVSPTPSLLETNRIPLPHDRPRIQAAIQAAEEQLKAFTREDLFRAFVDEPPAGGECWTLSRISYLNDFVRKHKALLSPARNLPPELLAEIFRSVVPPRRFHTSSSVALPKEPAHKITYAISQTCKYWRDVALSIPPNYGRPIPPLQYPYPYFHRRLSFMRLFLERSKDLPIHIIISMARWPFLNTLEAEDSLPNFSRLPSFSLLFSQAHRWGTLPTSTCA